Protein AF-A0AAQ4DX58-F1 (afdb_monomer_lite)

Secondary structure (DSSP, 8-state):
--GGG-THHHHTSHHHHHHHHHHHHTT----HHHHHH------PPEEEEETTEEEEE--TTS-HHHHHHHHHHS-BTBGGGSTTTTTS----HHHHHHHHHHHHHHHHGGGG---GGGT---TT--HHHHHHHHHHH--SSS---SGGGGT----PPP-B--EEEEEE-TTS-EEEEEE---B-

Sequence (184 aa):
MSKAKDRRYFYSSHIAVEMVADLALDDGFISHEDVYHYRAQWLPAIQHDVGDKRIYSAPVPGAGALLGALAAEYPFGNPVLTAKRLQVPEFTAAELHRLVELLKFTISGLGVLGDRKEGRTKQEFVSQDILAAFQSLYNEQAPLKTYADYKATESFPEDFGGAFLGIRDKYGNALSIVSSLNAE

Radius of gyration: 20.99 Å; chains: 1; bounding box: 45×30×60 Å

Structure (mmCIF, N/CA/C/O backbone):
data_AF-A0AAQ4DX58-F1
#
_entry.id   AF-A0AAQ4DX58-F1
#
loop_
_atom_site.group_PDB
_atom_site.id
_atom_site.type_symbol
_atom_site.label_atom_id
_atom_site.label_alt_id
_atom_site.label_comp_id
_atom_site.label_asym_id
_atom_site.label_entity_id
_atom_site.label_seq_id
_atom_site.pdbx_PDB_ins_code
_atom_site.Cartn_x
_atom_site.Cartn_y
_atom_site.Cartn_z
_atom_site.occupancy
_atom_site.B_iso_or_equiv
_atom_site.auth_seq_id
_atom_site.auth_comp_id
_atom_site.auth_asym_id
_atom_site.auth_atom_id
_atom_site.pdbx_PDB_model_num
ATOM 1 N N . MET A 1 1 ? -3.902 -13.451 -33.218 1.00 44.03 1 MET A N 1
ATOM 2 C CA . MET A 1 1 ? -3.749 -13.092 -31.788 1.00 44.03 1 MET A CA 1
ATOM 3 C C . MET A 1 1 ? -3.196 -11.677 -31.713 1.00 44.03 1 MET A C 1
ATOM 5 O O . MET A 1 1 ? -2.233 -11.392 -32.407 1.00 44.03 1 MET A O 1
ATOM 9 N N . SER A 1 2 ? -3.856 -10.778 -30.978 1.00 46.41 2 SER A N 1
ATOM 10 C CA . SER A 1 2 ? -3.508 -9.347 -30.926 1.00 46.41 2 SER A CA 1
ATOM 11 C C . SER A 1 2 ? -2.118 -9.123 -30.314 1.00 46.41 2 SER A C 1
ATOM 13 O O . SER A 1 2 ? -1.837 -9.647 -29.235 1.00 46.41 2 SER A O 1
ATOM 15 N N . LYS A 1 3 ? -1.280 -8.318 -30.988 1.00 45.78 3 LYS A N 1
ATOM 16 C CA . LYS A 1 3 ? 0.066 -7.898 -30.547 1.00 45.78 3 LYS A CA 1
ATOM 17 C C . LYS A 1 3 ? 0.079 -7.263 -29.143 1.00 45.78 3 LYS A C 1
ATOM 19 O O . LYS A 1 3 ? 1.105 -7.298 -28.481 1.00 45.78 3 LYS A O 1
ATOM 24 N N . ALA A 1 4 ? -1.062 -6.763 -28.658 1.00 51.75 4 ALA A N 1
ATOM 25 C CA . ALA A 1 4 ? -1.191 -6.069 -27.374 1.00 51.75 4 ALA A CA 1
ATOM 26 C C . ALA A 1 4 ? -1.032 -6.957 -26.122 1.00 51.75 4 ALA A C 1
ATOM 28 O O . ALA A 1 4 ? -0.928 -6.434 -25.019 1.00 51.75 4 ALA A O 1
ATOM 29 N N . LYS A 1 5 ? -1.037 -8.293 -26.252 1.00 53.38 5 LYS A N 1
ATOM 30 C CA . LYS A 1 5 ? -0.889 -9.211 -25.099 1.00 53.38 5 LYS A CA 1
ATOM 31 C C . LYS A 1 5 ? 0.544 -9.688 -24.864 1.00 53.38 5 LYS A C 1
ATOM 33 O O . LYS A 1 5 ? 0.791 -10.443 -23.925 1.00 53.38 5 LYS A O 1
ATOM 38 N N . ASP A 1 6 ? 1.473 -9.292 -25.722 1.00 74.31 6 ASP A N 1
ATOM 39 C CA . ASP A 1 6 ? 2.855 -9.720 -25.627 1.00 74.31 6 ASP A CA 1
ATOM 40 C C . ASP A 1 6 ? 3.679 -8.680 -24.875 1.00 74.31 6 ASP A C 1
ATOM 42 O O . ASP A 1 6 ? 3.894 -7.580 -25.371 1.00 74.31 6 ASP A O 1
ATOM 46 N N . ARG A 1 7 ? 4.178 -9.032 -23.686 1.00 74.31 7 ARG A N 1
ATOM 47 C CA . ARG A 1 7 ? 5.052 -8.155 -22.887 1.00 74.31 7 ARG A CA 1
ATOM 48 C C . ARG A 1 7 ? 6.269 -7.660 -23.680 1.00 74.31 7 ARG A C 1
ATOM 50 O O . ARG A 1 7 ? 6.761 -6.567 -23.421 1.00 74.31 7 ARG A O 1
ATOM 57 N N . ARG A 1 8 ? 6.718 -8.441 -24.672 1.00 76.88 8 ARG A N 1
ATOM 58 C CA . ARG A 1 8 ? 7.812 -8.079 -25.584 1.00 76.88 8 ARG A CA 1
ATOM 59 C C . ARG A 1 8 ? 7.531 -6.790 -26.355 1.00 76.88 8 ARG A C 1
ATOM 61 O O . ARG A 1 8 ? 8.466 -6.130 -26.790 1.00 76.88 8 ARG A O 1
ATOM 68 N N . TYR A 1 9 ? 6.257 -6.419 -26.497 1.00 82.44 9 TYR A N 1
ATOM 69 C CA . TYR A 1 9 ? 5.846 -5.172 -27.128 1.00 82.44 9 TYR A CA 1
ATOM 70 C C . TYR A 1 9 ? 6.347 -3.934 -26.382 1.00 82.44 9 TYR A C 1
ATOM 72 O O . TYR A 1 9 ? 6.624 -2.932 -27.026 1.00 82.44 9 TYR A O 1
ATOM 80 N N . PHE A 1 10 ? 6.490 -3.997 -25.057 1.00 86.44 10 PHE A N 1
ATOM 81 C CA . PHE A 1 10 ? 7.067 -2.904 -24.277 1.00 86.44 10 PHE A CA 1
ATOM 82 C C . PHE A 1 10 ? 8.528 -3.200 -23.927 1.00 86.44 10 PHE A C 1
ATOM 84 O O . PHE A 1 10 ? 9.416 -2.478 -24.351 1.00 86.44 10 PHE A O 1
ATOM 91 N N . TYR A 1 11 ? 8.796 -4.316 -23.242 1.00 88.00 11 TYR A N 1
ATOM 92 C CA . TYR A 1 11 ? 10.096 -4.582 -22.607 1.00 88.00 11 TYR A CA 1
ATOM 93 C C . TYR A 1 11 ? 11.231 -5.002 -23.558 1.00 88.00 11 TYR A C 1
ATOM 95 O O . TYR A 1 11 ? 12.367 -5.146 -23.120 1.00 88.00 11 TYR A O 1
ATOM 103 N N . SER A 1 12 ? 10.948 -5.267 -24.835 1.00 82.19 12 SER A N 1
ATOM 104 C CA . SER A 1 12 ? 11.961 -5.711 -25.807 1.00 82.19 12 SER A CA 1
ATOM 105 C C . SER A 1 12 ? 11.714 -5.157 -27.214 1.00 82.19 12 SER A C 1
ATOM 107 O O . SER A 1 12 ? 12.003 -5.827 -28.205 1.00 82.19 12 SER A O 1
ATOM 109 N N . SER A 1 13 ? 11.101 -3.980 -27.310 1.00 85.38 13 SER A N 1
ATOM 110 C CA . SER A 1 13 ? 10.790 -3.309 -28.576 1.00 85.38 13 SER A CA 1
ATOM 111 C C . SER A 1 13 ? 11.547 -1.985 -28.699 1.00 85.38 13 SER A C 1
ATOM 113 O O . SER A 1 13 ? 12.281 -1.600 -27.790 1.00 85.38 13 SER A O 1
ATOM 115 N N . HIS A 1 14 ? 11.334 -1.264 -29.806 1.00 88.94 14 HIS A N 1
ATOM 116 C CA . HIS A 1 14 ? 11.860 0.094 -29.969 1.00 88.94 14 HIS A CA 1
ATOM 117 C C . HIS A 1 14 ? 11.367 1.055 -28.874 1.00 88.94 14 HIS A C 1
ATOM 119 O O . HIS A 1 14 ? 12.088 1.983 -28.545 1.00 88.94 14 HIS A O 1
ATOM 125 N N . ILE A 1 15 ? 10.206 0.797 -28.253 1.00 89.94 15 ILE A N 1
ATOM 126 C CA . ILE A 1 15 ? 9.664 1.639 -27.175 1.00 89.94 15 ILE A CA 1
ATOM 127 C C . ILE A 1 15 ? 10.603 1.623 -25.965 1.00 89.94 15 ILE A C 1
ATOM 129 O O . ILE A 1 15 ? 10.879 2.669 -25.391 1.00 89.94 15 ILE A O 1
ATOM 133 N N . ALA A 1 16 ? 11.137 0.452 -25.595 1.00 91.50 16 ALA A N 1
ATOM 134 C CA . ALA A 1 16 ? 12.138 0.368 -24.531 1.00 91.50 16 ALA A CA 1
ATOM 135 C C . ALA A 1 16 ? 13.442 1.086 -24.909 1.00 91.50 16 ALA A C 1
ATOM 137 O O . ALA A 1 16 ? 14.099 1.627 -24.029 1.00 91.50 16 ALA A O 1
ATOM 138 N N . VAL A 1 17 ? 13.813 1.087 -26.196 1.00 91.31 17 VAL A N 1
ATOM 139 C CA . VAL A 1 17 ? 15.009 1.788 -26.700 1.00 91.31 17 VAL A CA 1
ATOM 140 C C . VAL A 1 17 ? 14.858 3.288 -26.597 1.00 91.31 17 VAL A C 1
ATOM 142 O O . VAL A 1 17 ? 15.727 3.945 -26.038 1.00 91.31 17 VAL A O 1
ATOM 145 N N . GLU A 1 18 ? 13.742 3.808 -27.082 1.00 93.62 18 GLU A N 1
ATOM 146 C CA . GLU A 1 18 ? 13.437 5.232 -27.034 1.00 93.62 18 GLU A CA 1
ATOM 147 C C . GLU A 1 18 ? 13.314 5.703 -25.581 1.00 93.62 18 GLU A C 1
ATOM 149 O O . GLU A 1 18 ? 13.987 6.648 -25.197 1.00 93.62 18 GLU A O 1
ATOM 154 N N . MET A 1 19 ? 12.590 4.967 -24.730 1.00 93.94 19 MET A N 1
ATOM 155 C CA . MET A 1 19 ? 12.454 5.306 -23.309 1.00 93.94 19 MET A CA 1
ATOM 156 C C . MET A 1 19 ? 13.803 5.349 -22.574 1.00 93.94 19 MET A C 1
ATOM 158 O O . MET A 1 19 ? 14.046 6.275 -21.811 1.00 93.94 19 MET A O 1
ATOM 162 N N . VAL A 1 20 ? 14.679 4.355 -22.767 1.00 95.00 20 VAL A N 1
ATOM 163 C CA . VAL A 1 20 ? 15.998 4.334 -22.104 1.00 95.00 20 VAL A CA 1
ATOM 164 C C . VAL A 1 20 ? 16.901 5.447 -22.636 1.00 95.00 20 VAL A C 1
ATOM 166 O O . VAL A 1 20 ? 17.627 6.059 -21.856 1.00 95.00 20 VAL A O 1
ATOM 169 N N . ALA A 1 21 ? 16.850 5.730 -23.941 1.00 94.12 21 ALA A N 1
ATOM 170 C CA . ALA A 1 21 ? 17.603 6.831 -24.532 1.00 94.12 21 ALA A CA 1
ATOM 171 C C . ALA A 1 21 ? 17.143 8.189 -23.985 1.00 94.12 21 ALA A C 1
ATOM 173 O O . ALA A 1 21 ? 17.991 8.996 -23.619 1.00 94.12 21 ALA A O 1
ATOM 174 N N . ASP A 1 22 ? 15.830 8.405 -23.875 1.00 94.88 22 ASP A N 1
ATOM 175 C CA . ASP A 1 22 ? 15.255 9.633 -23.323 1.00 94.88 22 ASP A CA 1
ATOM 176 C C . ASP A 1 22 ? 15.641 9.809 -21.849 1.00 94.88 22 ASP A C 1
ATOM 178 O O . ASP A 1 22 ? 16.123 10.869 -21.465 1.00 94.88 22 ASP A O 1
ATOM 182 N N . LEU A 1 23 ? 15.532 8.754 -21.033 1.00 93.31 23 LEU A N 1
ATOM 183 C CA . LEU A 1 23 ? 15.949 8.800 -19.626 1.00 93.31 23 LEU A CA 1
ATOM 184 C C . LEU A 1 23 ? 17.440 9.131 -19.471 1.00 93.31 23 LEU A C 1
ATOM 186 O O . LEU A 1 23 ? 17.811 9.847 -18.547 1.00 93.31 23 LEU A O 1
ATOM 190 N N . ALA A 1 24 ? 18.298 8.635 -20.366 1.00 92.88 24 ALA A N 1
ATOM 191 C CA . ALA A 1 24 ? 19.730 8.917 -20.328 1.00 92.88 24 ALA A CA 1
ATOM 192 C C . ALA A 1 24 ? 20.075 10.380 -20.665 1.00 92.88 24 ALA A C 1
ATOM 194 O O . ALA A 1 24 ? 21.153 10.839 -20.288 1.00 92.88 24 ALA A O 1
ATOM 195 N N . LEU A 1 25 ? 19.193 11.114 -21.361 1.00 94.56 25 LEU A N 1
ATOM 196 C CA . LEU A 1 25 ? 19.373 12.553 -21.606 1.00 94.56 25 LEU A CA 1
ATOM 197 C C . LEU A 1 25 ? 19.216 13.383 -20.325 1.00 94.56 25 LEU A C 1
ATOM 199 O O . LEU A 1 25 ? 19.827 14.444 -20.226 1.00 94.56 25 LEU A O 1
ATOM 203 N N . ASP A 1 26 ? 18.460 12.869 -19.355 1.00 92.50 26 ASP A N 1
ATOM 204 C CA . ASP A 1 26 ? 18.193 13.499 -18.060 1.00 92.50 26 ASP A CA 1
ATOM 205 C C . ASP A 1 26 ? 18.991 12.828 -16.919 1.00 92.50 26 ASP A C 1
ATOM 207 O O . ASP A 1 26 ? 18.522 12.732 -15.786 1.00 92.50 26 ASP A O 1
ATOM 211 N N . ASP A 1 27 ? 20.193 12.314 -17.221 1.00 92.56 27 ASP A N 1
ATOM 212 C CA . ASP A 1 27 ? 21.085 11.617 -16.274 1.00 92.56 27 ASP A CA 1
ATOM 213 C C . ASP A 1 27 ? 20.444 10.389 -15.576 1.00 92.56 27 ASP A C 1
ATOM 215 O O . ASP A 1 27 ? 20.858 9.960 -14.494 1.00 92.56 27 ASP A O 1
ATOM 219 N N . GLY A 1 28 ? 19.432 9.779 -16.203 1.00 89.94 28 GLY A N 1
ATOM 220 C CA . GLY A 1 28 ? 18.753 8.587 -15.707 1.00 89.94 28 GLY A CA 1
ATOM 221 C C . GLY A 1 28 ? 19.651 7.345 -15.678 1.00 89.94 28 GLY A C 1
ATOM 222 O O . GLY A 1 28 ? 20.470 7.106 -16.562 1.00 89.94 28 GLY A O 1
ATOM 223 N N . PHE A 1 29 ? 19.460 6.503 -14.660 1.00 94.56 29 PHE A N 1
ATOM 224 C CA . PHE A 1 29 ? 20.281 5.307 -14.410 1.00 94.56 29 PHE A CA 1
ATOM 225 C C . PHE A 1 29 ? 19.631 3.986 -14.856 1.00 94.56 29 PHE A C 1
ATOM 227 O O . PHE A 1 29 ? 20.222 2.922 -14.677 1.00 94.56 29 PHE A O 1
ATOM 234 N N . ILE A 1 30 ? 18.416 4.025 -15.414 1.00 94.50 30 ILE A N 1
ATOM 235 C CA . ILE A 1 30 ? 17.707 2.826 -15.884 1.00 94.50 30 ILE A CA 1
ATOM 236 C C . ILE A 1 30 ? 18.303 2.378 -17.217 1.00 94.50 30 ILE A C 1
ATOM 238 O O . ILE A 1 30 ? 18.258 3.108 -18.205 1.00 94.50 30 ILE A O 1
ATOM 242 N N . SER A 1 31 ? 18.811 1.149 -17.264 1.00 93.62 31 SER A N 1
ATOM 243 C CA . SER A 1 31 ? 19.388 0.568 -18.471 1.00 93.62 31 SER A CA 1
ATOM 244 C C . SER A 1 31 ? 18.393 -0.289 -19.256 1.00 93.62 31 SER A C 1
ATOM 246 O O . SER A 1 31 ? 17.351 -0.739 -18.771 1.00 93.62 31 SER A O 1
ATOM 248 N N . HIS A 1 32 ? 18.774 -0.603 -20.491 1.00 91.62 32 HIS A N 1
ATOM 249 C CA . HIS A 1 32 ? 18.091 -1.597 -21.312 1.00 91.62 32 HIS A CA 1
ATOM 250 C C . HIS A 1 32 ? 17.944 -2.957 -20.637 1.00 91.62 32 HIS A C 1
ATOM 252 O O . HIS A 1 32 ? 16.910 -3.612 -20.778 1.00 91.62 32 HIS A O 1
ATOM 258 N N . GLU A 1 33 ? 18.985 -3.372 -19.924 1.00 92.31 33 GLU A N 1
ATOM 259 C CA . GLU A 1 33 ? 19.024 -4.653 -19.238 1.00 92.31 33 GLU A CA 1
ATOM 260 C C . GLU A 1 33 ? 17.997 -4.689 -18.101 1.00 92.31 33 GLU A C 1
ATOM 262 O O . GLU A 1 33 ? 17.283 -5.686 -17.959 1.00 92.31 33 GLU A O 1
ATOM 267 N N . ASP A 1 34 ? 17.851 -3.580 -17.365 1.00 93.12 34 ASP A N 1
ATOM 268 C CA . ASP A 1 34 ? 16.873 -3.434 -16.281 1.00 93.12 34 ASP A CA 1
ATOM 269 C C . ASP A 1 34 ? 15.441 -3.574 -16.808 1.00 93.12 34 ASP A C 1
ATOM 271 O O . ASP A 1 34 ? 14.641 -4.359 -16.287 1.00 93.12 34 ASP A O 1
ATOM 275 N N . VAL A 1 35 ? 15.125 -2.872 -17.902 1.00 92.88 35 VAL A N 1
ATOM 276 C CA . VAL A 1 35 ? 13.805 -2.933 -18.547 1.00 92.88 35 VAL A CA 1
ATOM 277 C C . VAL A 1 35 ? 13.539 -4.335 -19.101 1.00 92.88 35 VAL A C 1
ATOM 279 O O . VAL A 1 35 ? 12.464 -4.902 -18.885 1.00 92.88 35 VAL A O 1
ATOM 282 N N . TYR A 1 36 ? 14.517 -4.938 -19.780 1.00 90.94 36 TYR A N 1
ATOM 283 C CA . TYR A 1 36 ? 14.363 -6.252 -20.403 1.00 90.94 36 TYR A CA 1
ATOM 284 C C . TYR A 1 36 ? 14.152 -7.374 -19.376 1.00 90.94 36 TYR A C 1
ATOM 286 O O . TYR A 1 36 ? 13.355 -8.297 -19.612 1.00 90.94 36 TYR A O 1
ATOM 294 N N . HIS A 1 37 ? 14.813 -7.289 -18.218 1.00 91.06 37 HIS A N 1
ATOM 295 C CA . HIS A 1 37 ? 14.720 -8.282 -17.147 1.00 91.06 37 HIS A CA 1
ATOM 296 C C . HIS A 1 37 ? 13.575 -8.046 -16.162 1.00 91.06 37 HIS A C 1
ATOM 298 O O . HIS A 1 37 ? 13.226 -8.971 -15.424 1.00 91.06 37 HIS A O 1
ATOM 304 N N . TYR A 1 38 ? 12.927 -6.878 -16.176 1.00 90.12 38 TYR A N 1
ATOM 305 C CA . TYR A 1 38 ? 11.820 -6.584 -15.269 1.00 90.12 38 TYR A CA 1
ATOM 306 C C . TYR A 1 38 ? 10.654 -7.575 -15.412 1.00 90.12 38 TYR A C 1
ATOM 308 O O . TYR A 1 38 ? 10.129 -7.827 -16.502 1.00 90.12 38 TYR A O 1
ATOM 316 N N . ARG A 1 39 ? 10.190 -8.140 -14.293 1.00 87.81 39 ARG A N 1
ATOM 317 C CA . ARG A 1 39 ? 9.034 -9.048 -14.252 1.00 87.81 39 ARG A CA 1
ATOM 318 C C . ARG A 1 39 ? 8.172 -8.748 -13.030 1.00 87.81 39 ARG A C 1
ATOM 320 O O . ARG A 1 39 ? 8.671 -8.761 -11.908 1.00 87.81 39 ARG A O 1
ATOM 327 N N . ALA A 1 40 ? 6.866 -8.583 -13.251 1.00 89.19 40 ALA A N 1
ATOM 328 C CA . ALA A 1 40 ? 5.887 -8.574 -12.168 1.00 89.19 40 ALA A CA 1
ATOM 329 C C . ALA A 1 40 ? 5.913 -9.913 -11.415 1.00 89.19 40 ALA A C 1
ATOM 331 O O . ALA A 1 40 ? 6.013 -10.981 -12.030 1.00 89.19 40 ALA A O 1
ATOM 332 N N . GLN A 1 41 ? 5.810 -9.846 -10.091 1.00 86.81 41 GLN A N 1
ATOM 333 C CA . GLN A 1 41 ? 5.853 -11.008 -9.212 1.00 86.81 41 GLN A CA 1
ATOM 334 C C . GLN A 1 41 ? 4.470 -11.290 -8.634 1.00 86.81 41 GLN A C 1
ATOM 336 O O . GLN A 1 41 ? 3.794 -10.390 -8.142 1.00 86.81 41 GLN A O 1
ATOM 341 N N . TRP A 1 42 ? 4.068 -12.559 -8.665 1.00 89.00 42 TRP A N 1
ATOM 342 C CA . TRP A 1 42 ? 2.884 -13.025 -7.956 1.00 89.00 42 TRP A CA 1
ATOM 343 C C . TRP A 1 42 ? 3.284 -13.432 -6.550 1.00 89.00 42 TRP A C 1
ATOM 345 O O . TRP A 1 42 ? 4.065 -14.365 -6.369 1.00 89.00 42 TRP A O 1
ATOM 355 N N . LEU A 1 43 ? 2.748 -12.723 -5.564 1.00 86.56 43 LEU A N 1
ATOM 356 C CA . LEU A 1 43 ? 3.041 -12.957 -4.159 1.00 86.56 43 LEU A CA 1
ATOM 357 C C . LEU A 1 43 ? 1.750 -13.275 -3.398 1.00 86.56 43 LEU A C 1
ATOM 359 O O . LEU A 1 43 ? 0.689 -12.751 -3.749 1.00 86.56 43 LEU A O 1
ATOM 363 N N . PRO A 1 44 ? 1.818 -14.118 -2.354 1.00 86.50 44 PRO A N 1
ATOM 364 C CA . PRO A 1 44 ? 0.675 -14.344 -1.483 1.00 86.50 44 PRO A CA 1
ATOM 365 C C . PRO A 1 44 ? 0.300 -13.046 -0.760 1.00 86.50 44 PRO A C 1
ATOM 367 O O . PRO A 1 44 ? 1.170 -12.314 -0.283 1.00 86.50 44 PRO A O 1
ATOM 370 N N . ALA A 1 45 ? -1.002 -12.779 -0.673 1.00 87.12 45 ALA A N 1
ATOM 371 C CA . ALA A 1 45 ? -1.527 -11.653 0.088 1.00 87.12 45 ALA A CA 1
ATOM 372 C C . ALA A 1 45 ? -1.271 -11.837 1.589 1.00 87.12 45 ALA A C 1
ATOM 374 O O . ALA A 1 45 ? -1.299 -12.960 2.100 1.00 87.12 45 ALA A O 1
ATOM 375 N N . ILE A 1 46 ? -1.093 -10.722 2.295 1.00 81.44 46 ILE A N 1
ATOM 376 C CA . ILE A 1 46 ? -1.161 -10.708 3.756 1.00 81.44 46 ILE A CA 1
ATOM 377 C C . ILE A 1 46 ? -2.636 -10.788 4.152 1.00 81.44 46 ILE A C 1
ATOM 379 O O . ILE A 1 46 ? -3.489 -10.167 3.513 1.00 81.44 46 ILE A O 1
ATOM 383 N N . GLN A 1 47 ? -2.929 -11.587 5.176 1.00 82.88 47 GLN A N 1
ATOM 384 C CA . GLN A 1 47 ? -4.278 -11.820 5.677 1.00 82.88 47 GLN A CA 1
ATOM 385 C C . GLN A 1 47 ? -4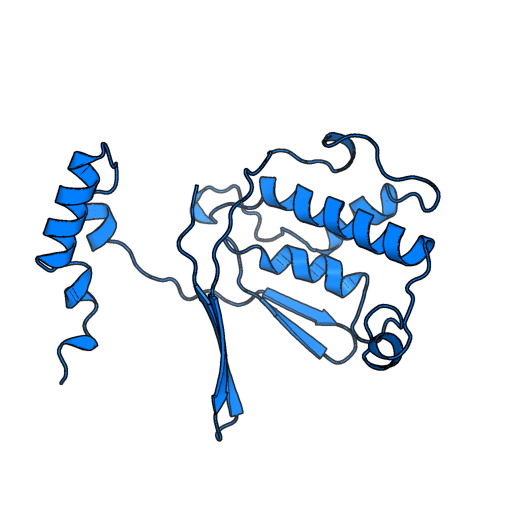.378 -11.363 7.128 1.00 82.88 47 GLN A C 1
ATOM 387 O O . GLN A 1 47 ? -3.535 -11.723 7.949 1.00 82.88 47 GLN A O 1
ATOM 392 N N . HIS A 1 48 ? -5.432 -10.616 7.438 1.00 75.25 48 HIS A N 1
ATOM 393 C CA . HIS A 1 48 ? -5.756 -10.197 8.798 1.00 75.25 48 HIS A CA 1
ATOM 394 C C . HIS A 1 48 ? -7.209 -10.544 9.102 1.00 75.25 48 HIS A C 1
ATOM 396 O O . HIS A 1 48 ? -8.106 -10.189 8.335 1.00 75.25 48 HIS A O 1
ATOM 402 N N . ASP A 1 49 ? -7.440 -11.234 10.214 1.00 75.50 49 ASP A N 1
ATOM 403 C CA . ASP A 1 49 ? -8.789 -11.499 10.705 1.00 75.50 49 ASP A CA 1
ATOM 404 C C . ASP A 1 49 ? -9.264 -10.311 11.548 1.00 75.50 49 ASP A C 1
ATOM 406 O O . ASP A 1 49 ? -8.539 -9.799 12.401 1.00 75.50 49 ASP A O 1
ATOM 410 N N . VAL A 1 50 ? -10.478 -9.846 11.269 1.00 71.44 50 VAL A N 1
ATOM 411 C CA . VAL A 1 50 ? -11.047 -8.627 11.837 1.00 71.44 50 VAL A CA 1
ATOM 412 C C . VAL A 1 50 ? -12.525 -8.858 12.130 1.00 71.44 50 VAL A C 1
ATOM 414 O O . VAL A 1 50 ? -13.376 -8.756 11.243 1.00 71.44 50 VAL A O 1
ATOM 417 N N . GLY A 1 51 ? -12.828 -9.189 13.385 1.00 71.38 51 GLY A N 1
ATOM 418 C CA . GLY A 1 51 ? -14.164 -9.639 13.772 1.00 71.38 51 GLY A CA 1
ATOM 419 C C . GLY A 1 51 ? -14.542 -10.925 13.031 1.00 71.38 51 GLY A C 1
ATOM 420 O O . GLY A 1 51 ? -13.833 -11.922 13.113 1.00 71.38 51 GLY A O 1
ATOM 421 N N . ASP A 1 52 ? -15.650 -10.891 12.289 1.00 74.94 52 ASP A N 1
ATOM 422 C CA . ASP A 1 52 ? -16.133 -11.984 11.433 1.00 74.94 52 ASP A CA 1
ATOM 423 C C . ASP A 1 52 ? -15.604 -11.913 9.985 1.00 74.94 52 ASP A C 1
ATOM 425 O O . ASP A 1 52 ? -16.001 -12.711 9.133 1.00 74.94 52 ASP A O 1
ATOM 429 N N . LYS A 1 53 ? -14.741 -10.938 9.674 1.00 77.44 53 LYS A N 1
ATOM 430 C CA . LYS A 1 53 ? -14.239 -10.671 8.319 1.00 77.44 53 LYS A CA 1
ATOM 431 C C . LYS A 1 53 ? -12.751 -10.953 8.208 1.00 77.44 53 LYS A C 1
ATOM 433 O O . LYS A 1 53 ? -12.018 -10.951 9.190 1.00 77.44 53 LYS A O 1
ATOM 438 N N . ARG A 1 54 ? -12.301 -11.117 6.965 1.00 81.62 54 ARG A N 1
ATOM 439 C CA . ARG A 1 54 ? -10.885 -11.197 6.611 1.00 81.62 54 ARG A CA 1
ATOM 440 C C . ARG A 1 54 ? -10.514 -10.070 5.663 1.00 81.62 54 ARG A C 1
ATOM 442 O O . ARG A 1 54 ? -11.173 -9.880 4.640 1.00 81.62 54 ARG A O 1
ATOM 449 N N . ILE A 1 55 ? -9.457 -9.346 6.003 1.00 82.56 55 ILE A N 1
ATOM 450 C CA . ILE A 1 55 ? -8.845 -8.316 5.168 1.00 82.56 55 ILE A CA 1
ATOM 451 C C . ILE A 1 55 ? -7.658 -8.932 4.434 1.00 82.56 55 ILE A C 1
ATOM 453 O O . ILE A 1 55 ? -6.883 -9.692 5.015 1.00 82.56 55 ILE A O 1
ATOM 457 N N . TYR A 1 56 ? -7.524 -8.580 3.158 1.00 86.06 56 TYR A N 1
ATOM 458 C CA . TYR A 1 56 ? -6.413 -8.976 2.303 1.00 86.06 56 TYR A CA 1
ATOM 459 C C . TYR A 1 56 ? -5.671 -7.728 1.834 1.00 86.06 56 TYR A C 1
ATOM 461 O O . TYR A 1 56 ? -6.303 -6.772 1.384 1.00 86.06 56 TYR A O 1
ATOM 469 N N . SER A 1 57 ? -4.343 -7.746 1.897 1.00 85.12 57 SER A N 1
ATOM 470 C CA . SER A 1 57 ? -3.505 -6.632 1.446 1.00 85.12 57 SER A CA 1
ATOM 471 C C . SER A 1 57 ? -2.251 -7.114 0.721 1.00 85.12 57 SER A C 1
ATOM 473 O O . SER A 1 57 ? -1.817 -8.260 0.876 1.00 85.12 57 SER A O 1
ATOM 475 N N . ALA A 1 58 ? -1.651 -6.227 -0.075 1.00 85.62 58 ALA A N 1
ATOM 476 C CA . ALA A 1 58 ? -0.387 -6.510 -0.743 1.00 85.62 58 ALA A CA 1
ATOM 477 C C . ALA A 1 58 ? 0.739 -6.731 0.290 1.00 85.62 58 ALA A C 1
ATOM 479 O O . ALA A 1 58 ? 0.781 -6.023 1.303 1.00 85.62 58 ALA A O 1
ATOM 480 N N . PRO A 1 59 ? 1.642 -7.699 0.061 1.00 81.81 59 PRO A N 1
ATOM 481 C CA . PRO A 1 59 ? 2.857 -7.826 0.850 1.00 81.81 59 PRO A CA 1
ATOM 482 C C . PRO A 1 59 ? 3.865 -6.726 0.493 1.00 81.81 59 PRO A C 1
ATOM 484 O O . PRO A 1 59 ? 3.681 -5.979 -0.470 1.00 81.81 59 PRO A O 1
ATOM 487 N N . VAL A 1 60 ? 4.964 -6.682 1.246 1.00 78.50 60 VAL A N 1
ATOM 488 C CA . VAL A 1 60 ? 6.139 -5.858 0.925 1.00 78.50 60 VAL A CA 1
ATOM 489 C C . VAL A 1 60 ? 6.580 -6.038 -0.543 1.00 78.50 60 VAL A C 1
ATOM 491 O O . VAL A 1 60 ? 6.513 -7.165 -1.052 1.00 78.50 60 VAL A O 1
ATOM 494 N N . PRO A 1 61 ? 7.008 -4.961 -1.231 1.00 70.75 61 PRO A N 1
ATOM 495 C CA . PRO A 1 61 ? 7.281 -3.613 -0.705 1.00 70.75 61 PRO A CA 1
ATOM 496 C C . PRO A 1 61 ? 6.033 -2.767 -0.380 1.00 70.75 61 PRO A C 1
ATOM 498 O O . PRO A 1 61 ? 6.163 -1.682 0.171 1.00 70.75 61 PRO A O 1
ATOM 501 N N . GLY A 1 62 ? 4.817 -3.249 -0.660 1.00 77.38 62 GLY A N 1
ATOM 502 C CA . GLY A 1 62 ? 3.594 -2.572 -0.227 1.00 77.38 62 GLY A CA 1
ATOM 503 C C . GLY A 1 62 ? 3.438 -2.529 1.301 1.00 77.38 62 GLY A C 1
ATOM 504 O O . GLY A 1 62 ? 3.814 -3.459 2.014 1.00 77.38 62 GLY A O 1
ATOM 505 N N . ALA A 1 63 ? 2.800 -1.471 1.805 1.00 76.19 63 ALA A N 1
ATOM 506 C CA . ALA A 1 63 ? 2.610 -1.211 3.237 1.00 76.19 63 ALA A CA 1
ATOM 507 C C . ALA A 1 63 ? 1.389 -1.922 3.868 1.00 76.19 63 ALA A C 1
ATOM 509 O O . ALA A 1 63 ? 0.890 -1.518 4.918 1.00 76.19 63 ALA A O 1
ATOM 510 N N . GLY A 1 64 ? 0.884 -2.994 3.246 1.00 73.50 64 GLY A N 1
ATOM 511 C CA . GLY A 1 64 ? -0.354 -3.661 3.666 1.00 73.50 64 GLY A CA 1
ATOM 512 C C . GLY A 1 64 ? -0.332 -4.208 5.101 1.00 73.50 64 GLY A C 1
ATOM 513 O O . GLY A 1 64 ? -1.352 -4.173 5.781 1.00 73.50 64 GLY A O 1
ATOM 514 N N . ALA A 1 65 ? 0.834 -4.635 5.597 1.00 69.94 65 ALA A N 1
ATOM 515 C CA . ALA A 1 65 ? 0.998 -5.146 6.964 1.00 69.94 65 ALA A CA 1
ATOM 516 C C . ALA A 1 65 ? 0.686 -4.100 8.055 1.00 69.94 65 ALA A C 1
ATOM 518 O O . ALA A 1 65 ? 0.239 -4.456 9.151 1.00 69.94 65 ALA A O 1
ATOM 519 N N . LEU A 1 66 ? 0.889 -2.810 7.756 1.00 72.81 66 LEU A N 1
ATOM 520 C CA . LEU A 1 66 ? 0.591 -1.710 8.678 1.00 72.81 66 LEU A CA 1
ATOM 521 C C . LEU A 1 66 ? -0.922 -1.538 8.867 1.00 72.81 66 LEU A C 1
ATOM 523 O O . LEU A 1 66 ? -1.382 -1.320 9.988 1.00 72.81 66 LEU A O 1
ATOM 527 N N . LEU A 1 67 ? -1.710 -1.737 7.801 1.00 68.62 67 LEU A N 1
ATOM 528 C CA . LEU A 1 67 ? -3.177 -1.756 7.883 1.00 68.62 67 LEU A CA 1
ATOM 529 C C . LEU A 1 67 ? -3.679 -2.876 8.798 1.00 68.62 67 LEU A C 1
ATOM 531 O O . LEU A 1 67 ? -4.690 -2.706 9.474 1.00 68.62 67 LEU A O 1
ATOM 535 N N . GLY A 1 68 ? -2.959 -3.996 8.866 1.00 67.50 68 GLY A N 1
ATOM 536 C CA . GLY A 1 68 ? -3.256 -5.079 9.797 1.00 67.50 68 GLY A CA 1
ATOM 537 C C . GLY A 1 68 ? -3.201 -4.666 11.266 1.00 67.50 68 GLY A C 1
ATOM 538 O O . GLY A 1 68 ? -4.044 -5.100 12.046 1.00 67.50 68 GLY A O 1
ATOM 539 N N . ALA A 1 69 ? -2.255 -3.799 11.651 1.00 67.06 69 ALA A N 1
ATOM 540 C CA . ALA A 1 69 ? -2.140 -3.308 13.029 1.00 67.06 69 ALA A CA 1
ATOM 541 C C . ALA A 1 69 ? -3.317 -2.398 13.388 1.00 67.06 69 ALA A C 1
ATOM 543 O O . ALA A 1 69 ? -3.938 -2.560 14.438 1.00 67.06 69 ALA A O 1
ATOM 544 N N . LEU A 1 70 ? -3.674 -1.501 12.464 1.00 70.50 70 LEU A N 1
ATOM 545 C CA . LEU A 1 70 ? -4.846 -0.641 12.593 1.00 70.50 70 LEU A CA 1
ATOM 546 C C . LEU A 1 70 ? -6.132 -1.465 12.731 1.00 70.50 70 LEU A C 1
ATOM 548 O O . LEU A 1 70 ? -6.954 -1.195 13.604 1.00 70.50 70 LEU A O 1
ATOM 552 N N . ALA A 1 71 ? -6.288 -2.492 11.896 1.00 66.00 71 ALA A N 1
ATOM 553 C CA . ALA A 1 71 ? -7.480 -3.325 11.890 1.00 66.00 71 ALA A CA 1
ATOM 554 C C . ALA A 1 71 ? -7.571 -4.274 13.101 1.00 66.00 71 ALA A C 1
ATOM 556 O O . ALA A 1 71 ? -8.674 -4.658 13.482 1.00 66.00 71 ALA A O 1
ATOM 557 N N . ALA A 1 72 ? -6.441 -4.637 13.717 1.00 67.50 72 ALA A N 1
ATOM 558 C CA . ALA A 1 72 ? -6.408 -5.420 14.952 1.00 67.50 72 ALA A CA 1
ATOM 559 C C . ALA A 1 72 ? -6.838 -4.599 16.181 1.00 67.50 72 ALA A C 1
ATOM 561 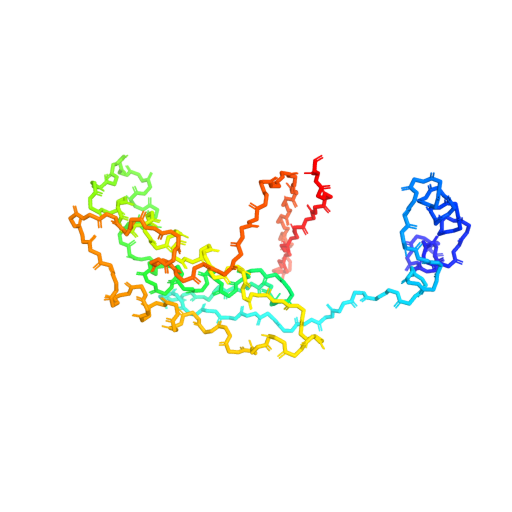O O . ALA A 1 72 ? -7.597 -5.098 17.008 1.00 67.50 72 ALA A O 1
ATOM 562 N N . GLU A 1 73 ? -6.389 -3.345 16.292 1.00 66.50 73 GLU A N 1
ATOM 563 C CA . GLU A 1 73 ? -6.759 -2.448 17.401 1.00 66.50 73 GLU A CA 1
ATOM 564 C C . GLU A 1 73 ? -8.184 -1.890 17.246 1.00 66.50 73 GLU A C 1
ATOM 566 O O . GLU A 1 73 ? -8.938 -1.762 18.215 1.00 66.50 73 GLU A O 1
ATOM 571 N N . TYR A 1 74 ? -8.589 -1.597 16.009 1.00 65.62 74 TYR A N 1
ATOM 572 C CA . TYR A 1 74 ? -9.932 -1.138 15.672 1.00 65.62 74 TYR A CA 1
ATOM 573 C C . TYR A 1 74 ? -10.635 -2.144 14.761 1.00 65.62 74 TYR A C 1
ATOM 575 O O . TYR A 1 74 ? -10.817 -1.880 13.568 1.00 65.62 74 TYR A O 1
ATOM 583 N N . PRO A 1 75 ? -11.069 -3.299 15.294 1.00 58.50 75 PRO A N 1
ATOM 584 C CA . PRO A 1 75 ? -11.747 -4.274 14.467 1.00 58.50 75 PRO A CA 1
ATOM 585 C C . PRO A 1 75 ? -13.038 -3.700 13.883 1.00 58.50 75 PRO A C 1
ATOM 587 O O . PRO A 1 75 ? -13.721 -2.901 14.521 1.00 58.50 75 PRO A O 1
ATOM 590 N N . PHE A 1 76 ? -13.413 -4.119 12.674 1.00 46.28 76 PHE A N 1
ATOM 591 C CA . PHE A 1 76 ? -14.753 -3.898 12.134 1.00 46.28 76 PHE A CA 1
ATOM 592 C C . PHE A 1 76 ? -15.786 -4.419 13.142 1.00 46.28 76 PHE A C 1
ATOM 594 O O . PHE A 1 76 ? -15.862 -5.616 13.403 1.00 46.28 76 PHE A O 1
ATOM 601 N N . GLY A 1 77 ? -16.550 -3.504 13.743 1.00 41.34 77 GLY A N 1
ATOM 602 C CA . GLY A 1 77 ? -17.423 -3.803 14.886 1.00 41.34 77 GLY A CA 1
ATOM 603 C C . GLY A 1 77 ? -17.054 -3.040 16.161 1.00 41.34 77 GLY A C 1
ATOM 604 O O . GLY A 1 77 ? -17.920 -2.853 17.013 1.00 41.34 77 GLY A O 1
ATOM 605 N N . ASN A 1 78 ? -15.827 -2.515 16.267 1.00 53.00 78 ASN A N 1
ATOM 606 C CA . ASN A 1 78 ? -15.501 -1.464 17.222 1.00 53.00 78 ASN A CA 1
ATOM 607 C C . ASN A 1 78 ? -16.402 -0.267 16.891 1.00 53.00 78 ASN A C 1
ATOM 609 O O . ASN A 1 78 ? -16.368 0.198 15.745 1.00 53.00 78 ASN A O 1
ATOM 613 N N . PRO A 1 79 ? -17.210 0.233 17.845 1.00 49.16 79 PRO A N 1
ATOM 614 C CA . PRO A 1 79 ? -18.142 1.318 17.589 1.00 49.16 79 PRO A CA 1
ATOM 615 C C . PRO A 1 79 ? -17.472 2.468 16.834 1.00 49.16 79 PRO A C 1
ATOM 617 O O . PRO A 1 79 ? -18.080 2.951 15.889 1.00 49.16 79 PRO A O 1
ATOM 620 N N . VAL A 1 80 ? -16.205 2.798 17.137 1.00 51.22 80 VAL A N 1
ATOM 621 C CA . VAL A 1 80 ? -15.353 3.811 16.469 1.00 51.22 80 VAL A CA 1
ATOM 622 C C . VAL A 1 80 ? -15.360 3.742 14.931 1.00 51.22 80 VAL A C 1
ATOM 624 O O . VAL A 1 80 ? -15.450 4.794 14.310 1.00 51.22 80 VAL A O 1
ATOM 627 N N . LEU A 1 81 ? -15.343 2.560 14.302 1.00 48.59 81 LEU A N 1
ATOM 628 C CA . LEU A 1 81 ? -15.255 2.412 12.832 1.00 48.59 81 LEU A CA 1
ATOM 629 C C . LEU A 1 81 ? -16.484 1.740 12.189 1.00 48.59 81 LEU A C 1
ATOM 631 O O . LEU A 1 81 ? -16.439 1.300 11.039 1.00 48.59 81 LEU A O 1
ATOM 635 N N . THR A 1 82 ? -17.601 1.621 12.909 1.00 52.34 82 THR A N 1
ATOM 636 C CA . THR A 1 82 ? -18.823 1.013 12.350 1.00 52.34 82 THR A CA 1
ATOM 637 C C . THR A 1 82 ? -19.642 1.995 11.516 1.00 52.34 82 THR A C 1
ATOM 639 O O . THR A 1 82 ? -19.749 3.174 11.844 1.00 52.34 82 THR A O 1
ATOM 642 N N . ALA A 1 83 ? -20.347 1.487 10.496 1.00 46.28 83 ALA A N 1
ATOM 643 C CA . ALA A 1 83 ? -21.315 2.265 9.711 1.00 46.28 83 ALA A CA 1
ATOM 644 C C . ALA A 1 83 ? -22.399 2.938 10.575 1.00 46.28 83 ALA A C 1
ATOM 646 O O . ALA A 1 83 ? -22.897 4.002 10.225 1.00 46.28 83 ALA A O 1
ATOM 647 N N . LYS A 1 84 ? -22.726 2.349 11.735 1.00 46.94 84 LYS A N 1
ATOM 648 C CA . LYS A 1 84 ? -23.659 2.919 12.715 1.00 46.94 84 LYS A CA 1
ATOM 649 C C . LYS A 1 84 ? -23.105 4.179 13.389 1.00 46.94 84 LYS A C 1
ATOM 651 O O . LYS A 1 84 ? -23.888 5.033 13.776 1.00 46.94 84 LYS A O 1
ATOM 656 N N . ARG A 1 85 ? -21.780 4.313 13.495 1.00 49.56 85 ARG A N 1
ATOM 657 C CA . ARG A 1 85 ? -21.093 5.506 14.001 1.00 49.56 85 ARG A CA 1
ATOM 658 C C . ARG A 1 85 ? -20.664 6.470 12.900 1.00 49.56 85 ARG A C 1
ATOM 660 O O . ARG A 1 85 ? -20.616 7.654 13.163 1.00 49.56 85 ARG A O 1
ATOM 667 N N . LEU A 1 86 ? -20.502 6.022 11.653 1.00 47.25 86 LEU A N 1
ATOM 668 C CA . LEU A 1 86 ? -20.441 6.929 10.490 1.00 47.25 86 LEU A CA 1
ATOM 669 C C . LEU A 1 86 ? -21.749 7.727 10.290 1.00 47.25 86 LEU A C 1
ATOM 671 O O . LEU A 1 86 ? -21.775 8.688 9.529 1.00 47.25 86 LEU A O 1
ATOM 675 N N . GLN A 1 87 ? -22.828 7.335 10.977 1.00 49.41 87 GLN A N 1
ATOM 676 C CA . GLN A 1 87 ? -24.088 8.077 11.082 1.00 49.41 87 GLN A CA 1
ATOM 677 C C . GLN A 1 87 ? -24.184 8.949 12.354 1.00 49.41 87 GLN A C 1
ATOM 679 O O . GLN A 1 87 ? -25.175 9.656 12.520 1.00 49.41 87 GLN A O 1
ATOM 684 N N . VAL A 1 88 ? -23.191 8.904 13.255 1.00 51.50 88 VAL A N 1
ATOM 685 C CA . VAL A 1 88 ? -23.115 9.714 14.485 1.00 51.50 88 VAL A CA 1
ATOM 686 C C . VAL A 1 88 ? -21.961 10.714 14.325 1.00 51.50 88 VAL A C 1
ATOM 688 O O . VAL A 1 88 ? -20.838 10.278 14.095 1.00 51.50 88 VAL A O 1
ATOM 691 N N . PRO A 1 89 ? -22.174 12.037 14.423 1.00 50.41 89 PRO A N 1
ATOM 692 C CA . PRO A 1 89 ? -21.263 12.975 13.764 1.00 50.41 89 PRO A CA 1
ATOM 693 C C . PRO A 1 89 ? -19.896 13.179 14.430 1.00 50.41 89 PRO A C 1
ATOM 695 O O . PRO A 1 89 ? -19.038 13.809 13.823 1.00 50.41 89 PRO A O 1
ATOM 698 N N . GLU A 1 90 ? -19.654 12.707 15.654 1.00 62.72 90 GLU A N 1
ATOM 699 C CA . GLU A 1 90 ? -18.509 13.191 16.434 1.00 62.72 90 GLU A CA 1
ATOM 700 C C . GLU A 1 90 ? -17.764 12.047 17.131 1.00 62.72 90 GLU A C 1
ATOM 702 O O . GLU A 1 90 ? -18.278 11.357 18.017 1.00 62.72 90 GLU A O 1
ATOM 707 N N . PHE A 1 91 ? -16.514 11.834 16.718 1.00 68.25 91 PHE A N 1
ATOM 708 C CA . PHE A 1 91 ? -15.530 11.156 17.554 1.00 68.25 91 PHE A CA 1
ATOM 709 C C . PHE A 1 91 ? -15.273 12.018 18.796 1.00 68.25 91 PHE A C 1
ATOM 711 O O . PHE A 1 91 ? -15.167 13.241 18.691 1.00 68.25 91 PHE A O 1
ATOM 718 N N . THR A 1 92 ? -15.128 11.404 19.971 1.00 77.44 92 THR A N 1
ATOM 719 C CA . THR A 1 92 ? -14.652 12.148 21.143 1.00 77.44 92 THR A CA 1
ATOM 720 C C . THR A 1 92 ? -13.188 12.549 20.951 1.00 77.44 92 THR A C 1
ATOM 722 O O . THR A 1 92 ? -12.446 11.909 20.201 1.00 77.44 92 THR A O 1
ATOM 725 N N . ALA A 1 93 ? -12.741 13.579 21.674 1.00 79.81 93 ALA A N 1
ATOM 726 C CA . ALA A 1 93 ? -11.338 13.995 21.660 1.00 79.81 93 ALA A CA 1
ATOM 727 C C . ALA A 1 93 ? -10.381 12.835 22.002 1.00 79.81 93 ALA A C 1
ATOM 729 O O . ALA A 1 93 ? -9.347 12.692 21.357 1.00 79.81 93 ALA A O 1
ATOM 730 N N . ALA A 1 94 ? -10.755 11.966 22.947 1.00 80.81 94 ALA A N 1
ATOM 731 C CA . ALA A 1 94 ? -9.960 10.798 23.331 1.00 80.81 94 ALA A CA 1
ATOM 732 C C . ALA A 1 94 ? -9.857 9.752 22.205 1.00 80.81 94 ALA A C 1
ATOM 734 O O . ALA A 1 94 ? -8.809 9.143 22.000 1.00 80.81 94 ALA A O 1
ATOM 735 N N . GLU A 1 95 ? -10.925 9.554 21.433 1.00 77.31 95 GLU A N 1
ATOM 736 C CA . GLU A 1 95 ? -10.928 8.586 20.332 1.00 77.31 95 GLU A CA 1
ATOM 737 C C . GLU A 1 95 ? -10.163 9.087 19.114 1.00 77.31 95 GLU A C 1
ATOM 739 O O . GLU A 1 95 ? -9.441 8.303 18.499 1.00 77.31 95 GLU A O 1
ATOM 744 N N . LEU A 1 96 ? -10.278 10.381 18.796 1.00 79.44 96 LEU A N 1
ATOM 745 C CA . LEU A 1 96 ? -9.431 11.012 17.783 1.00 79.44 96 LEU A CA 1
ATOM 746 C C . LEU A 1 96 ? -7.966 10.958 18.195 1.00 79.44 96 LEU A C 1
ATOM 748 O O . LEU A 1 96 ? -7.130 10.595 17.375 1.00 79.44 96 LEU A O 1
ATOM 752 N N . HIS A 1 97 ? -7.664 11.266 19.458 1.00 83.75 97 HIS A N 1
ATOM 753 C CA . HIS A 1 97 ? -6.308 11.201 19.991 1.00 83.75 97 HIS A CA 1
ATOM 754 C C . HIS A 1 97 ? -5.710 9.802 19.819 1.00 83.75 97 HIS A C 1
ATOM 756 O O . HIS A 1 97 ? -4.661 9.654 19.198 1.00 83.75 97 HIS A O 1
ATOM 762 N N . ARG A 1 98 ? -6.418 8.755 20.259 1.00 83.56 98 ARG A N 1
ATOM 763 C CA . ARG A 1 98 ? -5.956 7.367 20.100 1.00 83.56 98 ARG A CA 1
ATOM 764 C C . ARG A 1 98 ? -5.776 6.966 18.637 1.00 83.56 98 ARG A C 1
ATOM 766 O O . ARG A 1 98 ? -4.774 6.335 18.308 1.00 83.56 98 ARG A O 1
ATOM 773 N N . LEU A 1 99 ? -6.711 7.349 17.763 1.00 81.31 99 LEU A N 1
ATOM 774 C CA . LEU A 1 99 ? -6.632 7.041 16.335 1.00 81.31 99 LEU A CA 1
ATOM 775 C C . LEU A 1 99 ? -5.423 7.727 15.685 1.00 81.31 99 LEU A C 1
ATOM 777 O O . LEU A 1 99 ? -4.667 7.080 14.965 1.00 81.31 99 LEU A O 1
ATOM 781 N N . VAL A 1 100 ? -5.222 9.017 15.955 1.00 84.31 100 VAL A N 1
ATOM 782 C CA . VAL A 1 100 ? -4.103 9.798 15.411 1.00 84.31 100 VAL A CA 1
ATOM 783 C C . VAL A 1 100 ? -2.765 9.270 15.922 1.00 84.31 100 VAL A C 1
ATOM 785 O O . VAL A 1 100 ? -1.844 9.097 15.125 1.00 84.31 100 VAL A O 1
ATOM 788 N N . GLU A 1 101 ? -2.645 8.960 17.213 1.00 85.19 101 GLU A N 1
ATOM 789 C CA . GLU A 1 101 ? -1.407 8.409 17.773 1.00 85.19 101 GLU A CA 1
ATOM 790 C C . GLU A 1 101 ? -1.086 7.027 17.187 1.00 85.19 101 GLU A C 1
ATOM 792 O O . GLU A 1 101 ? 0.071 6.759 16.862 1.00 85.19 101 GLU A O 1
ATOM 797 N N . LEU A 1 102 ? -2.094 6.175 16.961 1.00 82.56 102 LEU A N 1
ATOM 798 C CA . LEU A 1 102 ? -1.896 4.889 16.288 1.00 82.56 102 LEU A CA 1
ATOM 799 C C . LEU A 1 102 ? -1.480 5.067 14.821 1.00 82.56 102 LEU A C 1
ATOM 801 O O . LEU A 1 102 ? -0.602 4.350 14.338 1.00 82.56 102 LEU A O 1
ATOM 805 N N . LEU A 1 103 ? -2.073 6.022 14.099 1.00 83.69 103 LEU A N 1
ATOM 806 C CA . LEU A 1 103 ? -1.682 6.334 12.720 1.00 83.69 103 LEU A CA 1
ATOM 807 C C . LEU A 1 103 ? -0.232 6.827 12.653 1.00 83.69 103 LEU A C 1
ATOM 809 O O . LEU A 1 103 ? 0.544 6.335 11.841 1.00 83.69 103 LEU A O 1
ATOM 813 N N . LYS A 1 104 ? 0.178 7.722 13.556 1.00 83.19 104 LYS A N 1
ATOM 814 C CA . LYS A 1 104 ? 1.572 8.189 13.644 1.00 83.19 104 LYS A CA 1
ATOM 815 C C . LYS A 1 104 ? 2.538 7.039 13.933 1.00 83.19 104 LYS A C 1
ATOM 817 O O . LYS A 1 104 ? 3.583 6.948 13.296 1.00 83.19 104 LYS A O 1
ATOM 822 N N . PHE A 1 105 ? 2.164 6.137 14.840 1.00 81.25 105 PHE A N 1
ATOM 823 C CA . PHE A 1 105 ? 2.975 4.974 15.210 1.00 81.25 105 PHE A CA 1
ATOM 824 C C . PHE A 1 105 ? 3.052 3.905 14.110 1.00 81.25 105 PHE A C 1
ATOM 826 O O . PHE A 1 105 ? 4.053 3.213 13.964 1.00 81.25 105 PHE A O 1
ATOM 833 N N . THR A 1 106 ? 1.994 3.742 13.319 1.00 78.69 106 THR A N 1
ATOM 834 C CA . THR A 1 106 ? 2.009 2.815 12.178 1.00 78.69 106 THR A CA 1
ATOM 835 C C . THR A 1 106 ? 2.807 3.392 11.011 1.00 78.69 106 THR A C 1
ATOM 837 O O . THR A 1 106 ? 3.612 2.672 10.427 1.00 78.69 106 THR A O 1
ATOM 840 N N . ILE A 1 107 ? 2.659 4.689 10.714 1.00 78.44 107 ILE A N 1
ATOM 841 C CA . ILE A 1 107 ? 3.409 5.392 9.659 1.00 78.44 107 ILE A CA 1
ATOM 842 C C . ILE A 1 107 ? 4.912 5.424 9.960 1.00 78.44 107 ILE A C 1
ATOM 844 O O . ILE A 1 107 ? 5.708 5.231 9.044 1.00 78.44 107 ILE A O 1
ATOM 848 N N . SER A 1 108 ? 5.330 5.590 11.221 1.00 77.06 108 SER A N 1
ATOM 849 C CA . SER A 1 108 ? 6.758 5.519 11.580 1.00 77.06 108 SER A CA 1
ATOM 850 C C . SER A 1 108 ? 7.388 4.158 11.255 1.00 77.06 108 SER A C 1
ATOM 852 O O . SER A 1 108 ? 8.589 4.080 10.995 1.00 77.06 108 SER A O 1
ATOM 854 N N . GLY A 1 109 ? 6.575 3.099 11.192 1.00 72.94 109 GLY A N 1
ATOM 855 C CA . GLY A 1 109 ? 6.975 1.768 10.749 1.00 72.94 109 GLY A CA 1
ATOM 856 C C . GLY A 1 109 ? 7.254 1.641 9.246 1.00 72.94 109 GLY A C 1
ATOM 857 O O . GLY A 1 109 ? 7.755 0.601 8.833 1.00 72.94 109 GLY A O 1
ATOM 858 N N . LEU A 1 110 ? 6.976 2.653 8.414 1.00 73.56 110 LEU A N 1
ATOM 859 C CA . LEU A 1 110 ? 7.323 2.620 6.984 1.00 73.56 110 LEU A CA 1
ATOM 860 C C . LEU A 1 110 ? 8.841 2.564 6.755 1.00 73.56 110 LEU A C 1
ATOM 862 O O . LEU A 1 110 ? 9.280 1.850 5.860 1.00 73.56 110 LEU A O 1
ATOM 866 N N . GLY A 1 111 ? 9.636 3.233 7.604 1.00 68.81 111 GLY A N 1
ATOM 867 C CA . GLY A 1 111 ? 11.107 3.337 7.502 1.00 68.81 111 GLY A CA 1
ATOM 868 C C . GLY A 1 111 ? 11.879 2.026 7.653 1.00 68.81 111 GLY A C 1
ATOM 869 O O . GLY A 1 111 ? 13.097 1.991 7.520 1.00 68.81 111 GLY A O 1
ATOM 870 N N . VAL A 1 112 ? 11.184 0.942 7.975 1.00 68.00 112 VAL A N 1
ATOM 871 C CA . VAL A 1 112 ? 11.755 -0.396 8.167 1.00 68.00 112 VAL A CA 1
ATOM 872 C C . VAL A 1 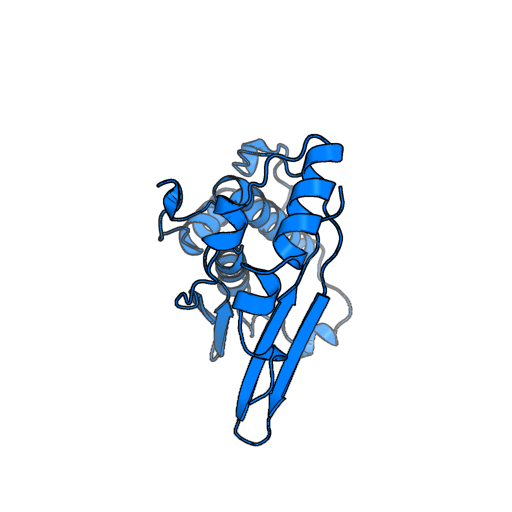112 ? 11.107 -1.429 7.237 1.00 68.00 112 VAL A C 1
ATOM 874 O O . VAL A 1 112 ? 11.487 -2.602 7.258 1.00 68.00 112 VAL A O 1
ATOM 877 N N . LEU A 1 113 ? 10.161 -1.006 6.389 1.00 69.62 113 LEU A N 1
ATOM 878 C CA . LEU A 1 113 ? 9.706 -1.794 5.248 1.00 69.62 113 LEU A CA 1
ATOM 879 C C . LEU A 1 113 ? 10.722 -1.646 4.109 1.00 69.62 113 LEU A C 1
ATOM 881 O O . LEU A 1 113 ? 11.198 -0.556 3.823 1.00 69.62 113 LEU A O 1
ATOM 885 N N . GLY A 1 114 ? 11.044 -2.745 3.435 1.00 64.56 114 GLY A N 1
ATOM 886 C CA . GLY A 1 114 ? 11.984 -2.741 2.313 1.00 64.56 114 GLY A CA 1
ATOM 887 C C . GLY A 1 114 ? 11.756 -3.920 1.377 1.00 64.56 114 GLY A C 1
ATOM 888 O O . GLY A 1 114 ? 10.945 -4.806 1.671 1.00 64.56 114 GLY A O 1
ATOM 889 N N . ASP A 1 115 ? 12.468 -3.961 0.252 1.00 63.50 115 ASP A N 1
ATOM 890 C CA . ASP A 1 115 ? 12.382 -5.093 -0.674 1.00 63.50 115 ASP A CA 1
ATOM 891 C C . ASP A 1 115 ? 12.876 -6.384 0.007 1.00 63.50 115 ASP A C 1
ATOM 893 O O . ASP A 1 115 ? 13.927 -6.418 0.651 1.00 63.50 115 ASP A O 1
ATOM 897 N N . ARG A 1 116 ? 12.120 -7.475 -0.176 1.00 56.47 116 ARG A N 1
ATOM 898 C CA . ARG A 1 116 ? 1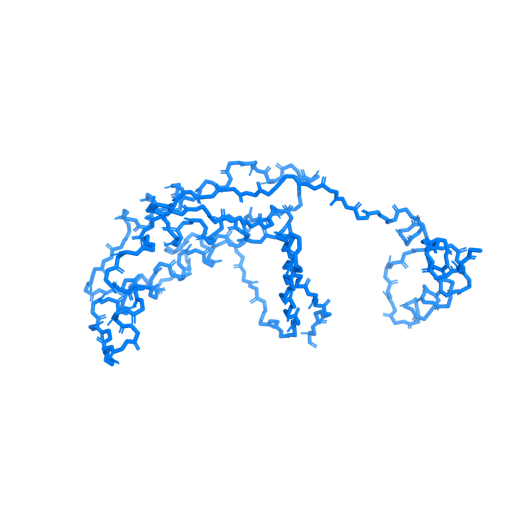2.436 -8.827 0.320 1.00 56.47 116 ARG A CA 1
ATOM 899 C C . ARG A 1 116 ? 13.835 -9.284 -0.071 1.00 56.47 116 ARG A C 1
ATOM 901 O O . ARG A 1 116 ? 14.429 -10.082 0.651 1.00 56.47 116 ARG A O 1
ATOM 908 N N . LYS A 1 117 ? 14.353 -8.811 -1.207 1.00 54.41 117 LYS A N 1
ATOM 909 C CA . LYS A 1 117 ? 15.689 -9.172 -1.698 1.00 54.41 117 LYS A CA 1
ATOM 910 C C . LYS A 1 117 ? 16.836 -8.557 -0.897 1.00 54.41 117 LYS A C 1
ATOM 912 O O . LYS A 1 117 ? 17.920 -9.128 -0.900 1.00 54.41 117 LYS A O 1
ATOM 917 N N . GLU A 1 118 ? 16.613 -7.456 -0.185 1.00 51.44 118 GLU A N 1
ATOM 918 C CA . GLU A 1 118 ? 17.676 -6.752 0.547 1.00 51.44 118 GLU A CA 1
ATOM 919 C C . GLU A 1 118 ? 17.926 -7.312 1.955 1.00 51.44 118 GLU A C 1
ATOM 921 O O . GLU A 1 118 ? 18.676 -6.732 2.738 1.00 51.44 118 GLU A O 1
ATOM 926 N N . GLY A 1 119 ? 17.288 -8.430 2.324 1.00 46.47 119 GLY A N 1
ATOM 927 C CA . GLY A 1 119 ? 17.463 -9.066 3.635 1.00 46.47 119 GLY A CA 1
ATOM 928 C C . GLY A 1 119 ? 16.940 -8.241 4.820 1.00 46.47 119 GLY A C 1
ATOM 929 O O . GLY A 1 119 ? 16.987 -8.715 5.953 1.00 46.47 119 GLY A O 1
ATOM 930 N N . ARG A 1 120 ? 16.413 -7.031 4.578 1.00 44.97 120 ARG A N 1
ATOM 931 C CA . ARG A 1 120 ? 15.833 -6.141 5.597 1.00 44.97 120 ARG A CA 1
ATOM 932 C C . ARG A 1 120 ? 14.376 -6.454 5.909 1.00 44.97 120 ARG A C 1
ATOM 934 O O . ARG A 1 120 ? 13.882 -6.078 6.967 1.00 44.97 120 ARG A O 1
ATOM 941 N N . THR A 1 121 ? 13.688 -7.191 5.047 1.00 47.16 121 THR A N 1
ATOM 942 C CA . THR A 1 121 ? 12.299 -7.566 5.286 1.00 47.16 121 THR A CA 1
ATOM 943 C C . THR A 1 121 ? 12.238 -8.896 5.999 1.00 47.16 121 THR A C 1
ATOM 945 O O . THR A 1 121 ? 12.153 -9.969 5.398 1.00 47.16 121 THR A O 1
ATOM 948 N N . LYS A 1 122 ? 12.197 -8.812 7.328 1.00 48.81 122 LYS A N 1
ATOM 949 C CA . LYS A 1 122 ? 11.527 -9.853 8.090 1.00 48.81 122 LYS A CA 1
ATOM 950 C C . LYS A 1 122 ? 10.124 -9.977 7.499 1.00 48.81 122 LYS A C 1
ATOM 952 O O . LYS A 1 122 ? 9.346 -9.026 7.495 1.00 48.81 122 LYS A O 1
ATOM 957 N N . GLN A 1 123 ? 9.791 -11.166 7.007 1.00 45.09 123 GLN A N 1
ATOM 958 C CA . GLN A 1 123 ? 8.407 -11.576 6.737 1.00 45.09 123 GLN A CA 1
ATOM 959 C C . GLN A 1 123 ? 7.503 -11.418 7.981 1.00 45.09 123 GLN A C 1
ATOM 961 O O . GLN A 1 123 ? 6.288 -11.527 7.880 1.00 45.09 123 GLN A O 1
ATOM 966 N N . GLU A 1 124 ? 8.112 -11.096 9.122 1.00 48.78 124 GLU A N 1
ATOM 967 C CA . GLU A 1 124 ? 7.559 -10.794 10.431 1.00 48.78 124 GLU A CA 1
ATOM 968 C C . GLU A 1 124 ? 7.538 -9.278 10.705 1.00 48.78 124 GLU A C 1
ATOM 970 O O . GLU A 1 124 ? 7.881 -8.834 11.796 1.00 48.78 124 GLU A O 1
ATOM 975 N N . PHE A 1 125 ? 7.156 -8.441 9.738 1.00 53.53 125 PHE A N 1
ATOM 976 C CA . PHE A 1 125 ? 6.668 -7.105 10.092 1.00 53.53 125 PHE A CA 1
ATOM 977 C C . PHE A 1 125 ? 5.280 -7.285 10.720 1.00 53.53 125 PHE A C 1
ATOM 979 O O . PHE A 1 125 ? 4.247 -7.166 10.060 1.00 53.53 125 PHE A O 1
ATOM 986 N N . VAL A 1 126 ? 5.272 -7.768 11.967 1.00 60.09 126 VAL A N 1
ATOM 987 C CA . VAL A 1 126 ? 4.077 -8.290 12.619 1.00 60.09 126 VAL A CA 1
ATOM 988 C C . VAL A 1 126 ? 3.288 -7.113 13.155 1.00 60.09 126 VAL A C 1
ATOM 990 O O . VAL A 1 126 ? 3.735 -6.382 14.035 1.00 60.09 126 VAL A O 1
ATOM 993 N N . SER A 1 127 ? 2.063 -6.968 12.667 1.00 62.69 127 SER A N 1
ATOM 994 C CA . SER A 1 127 ? 1.078 -6.019 13.181 1.00 62.69 127 SER A CA 1
ATOM 995 C C . SER A 1 127 ? 0.954 -6.043 14.719 1.00 62.69 127 SER A C 1
ATOM 997 O O . SER A 1 127 ? 0.645 -5.022 15.325 1.00 62.69 127 SER A O 1
ATOM 999 N N . GLN A 1 128 ? 1.233 -7.191 15.350 1.00 65.88 128 GLN A N 1
ATOM 1000 C CA . GLN A 1 128 ? 1.242 -7.384 16.804 1.00 65.88 128 GLN A CA 1
ATOM 1001 C C . GLN A 1 128 ? 2.400 -6.673 17.513 1.00 65.88 128 GLN A C 1
ATOM 1003 O O . GLN A 1 128 ? 2.177 -6.120 18.582 1.00 65.88 128 GLN A O 1
ATOM 1008 N N . ASP A 1 129 ? 3.600 -6.633 16.931 1.00 70.56 129 ASP A N 1
ATOM 1009 C CA . ASP A 1 129 ? 4.753 -5.962 17.548 1.00 70.56 129 ASP A CA 1
ATOM 1010 C C . ASP A 1 129 ? 4.571 -4.442 17.533 1.00 70.56 129 ASP A C 1
ATOM 1012 O O . ASP A 1 129 ? 4.856 -3.760 18.519 1.00 70.56 129 ASP A O 1
ATOM 1016 N N . ILE A 1 130 ? 4.024 -3.916 16.430 1.00 71.44 130 ILE A N 1
ATOM 1017 C CA . ILE A 1 130 ? 3.622 -2.508 16.314 1.00 71.44 130 ILE A CA 1
ATOM 1018 C C . ILE A 1 130 ? 2.567 -2.192 17.369 1.00 71.44 130 ILE A C 1
ATOM 1020 O O . ILE A 1 130 ? 2.674 -1.188 18.070 1.00 71.44 130 ILE A O 1
ATOM 1024 N N . LEU A 1 131 ? 1.570 -3.068 17.509 1.00 72.62 131 LEU A N 1
ATOM 1025 C CA . LEU A 1 131 ? 0.483 -2.855 18.445 1.00 72.62 131 LEU A CA 1
ATOM 1026 C C . LEU A 1 131 ? 0.945 -2.915 19.904 1.00 72.62 131 LEU A C 1
ATOM 1028 O O . LEU A 1 131 ? 0.598 -2.040 20.691 1.00 72.62 131 LEU A O 1
ATOM 1032 N N . ALA A 1 132 ? 1.764 -3.902 20.262 1.00 77.25 132 ALA A N 1
ATOM 1033 C CA . ALA A 1 132 ? 2.333 -4.025 21.598 1.00 77.25 132 ALA A CA 1
ATOM 1034 C C . ALA A 1 132 ? 3.211 -2.811 21.941 1.00 77.25 132 ALA A C 1
ATOM 1036 O O . ALA A 1 132 ? 3.124 -2.261 23.041 1.00 77.25 132 ALA A O 1
ATOM 1037 N N . ALA A 1 133 ? 4.018 -2.345 20.984 1.00 77.75 133 ALA A N 1
ATOM 1038 C CA . ALA A 1 133 ? 4.829 -1.150 21.161 1.00 77.75 133 ALA A CA 1
ATOM 1039 C C . ALA A 1 133 ? 3.964 0.111 21.327 1.00 77.75 133 ALA A C 1
ATOM 1041 O O . ALA A 1 133 ? 4.215 0.888 22.250 1.00 77.75 133 ALA A O 1
ATOM 1042 N N . PHE A 1 134 ? 2.916 0.275 20.516 1.00 80.31 134 PHE A N 1
ATOM 1043 C CA . PHE A 1 134 ? 1.948 1.361 20.664 1.00 80.31 134 PHE A CA 1
ATOM 1044 C C . PHE A 1 134 ? 1.285 1.331 22.045 1.00 80.31 134 PHE A C 1
ATOM 1046 O O . PHE A 1 134 ? 1.313 2.329 22.756 1.00 80.31 134 PHE A O 1
ATOM 1053 N N . GLN A 1 135 ? 0.761 0.180 22.474 1.00 82.06 135 GLN A N 1
ATOM 1054 C CA . GLN A 1 135 ? 0.094 0.029 23.772 1.00 82.06 135 GLN A CA 1
ATOM 1055 C C . GLN A 1 135 ? 1.023 0.334 24.955 1.00 82.06 135 GLN A C 1
ATOM 1057 O O . GLN A 1 135 ? 0.562 0.841 25.974 1.00 82.06 135 GLN A O 1
ATOM 1062 N N . SER A 1 136 ? 2.326 0.066 24.822 1.00 83.94 136 SER A N 1
ATOM 1063 C CA . SER A 1 136 ? 3.314 0.377 25.864 1.00 83.94 136 SER A CA 1
ATOM 1064 C C . SER A 1 136 ? 3.666 1.865 25.977 1.00 83.94 136 SER A C 1
ATOM 1066 O O . SER A 1 136 ? 4.167 2.292 27.016 1.00 83.94 136 SER A O 1
ATOM 1068 N N . LEU A 1 137 ? 3.428 2.647 24.920 1.00 83.25 137 LEU A N 1
ATOM 1069 C CA . LEU A 1 137 ? 3.831 4.054 24.825 1.00 83.25 137 LEU A CA 1
ATOM 1070 C C . LEU A 1 137 ? 2.641 5.017 24.827 1.00 83.25 137 LEU A C 1
ATOM 1072 O O . LEU A 1 137 ? 2.805 6.187 25.168 1.00 83.25 137 LEU A O 1
ATOM 1076 N N . TYR A 1 138 ? 1.454 4.543 24.452 1.00 84.44 138 TYR A N 1
ATOM 1077 C CA . TYR A 1 138 ? 0.255 5.358 24.340 1.00 84.44 138 TYR A CA 1
ATOM 1078 C C . TYR A 1 138 ? -0.091 6.042 25.666 1.00 84.44 138 TYR A C 1
ATOM 1080 O O . TYR A 1 138 ? -0.156 5.419 26.727 1.00 84.44 138 TYR A O 1
ATOM 1088 N N . ASN A 1 139 ? -0.373 7.337 25.574 1.00 85.44 139 ASN A N 1
ATOM 1089 C CA . ASN A 1 139 ? -0.825 8.166 26.676 1.00 85.44 139 ASN A CA 1
ATOM 1090 C C . ASN A 1 139 ? -2.101 8.884 26.234 1.00 85.44 139 ASN A C 1
ATOM 1092 O O . ASN A 1 139 ? -2.095 9.604 25.244 1.00 85.44 139 ASN A O 1
ATOM 1096 N N . GLU A 1 140 ? -3.204 8.687 26.952 1.00 83.38 140 GLU A N 1
ATOM 1097 C CA . GLU A 1 140 ? -4.506 9.260 26.590 1.00 83.38 140 GLU A CA 1
ATOM 1098 C C . GLU A 1 140 ? -4.576 10.780 26.800 1.00 83.38 140 GLU A C 1
ATOM 1100 O O . GLU A 1 140 ? -5.393 11.460 26.186 1.00 83.38 140 GLU A O 1
ATOM 1105 N N . GLN A 1 141 ? -3.713 11.326 27.654 1.00 84.94 141 GLN A N 1
ATOM 1106 C CA . GLN A 1 141 ? -3.719 12.732 28.044 1.00 84.94 141 GLN A CA 1
ATOM 1107 C C . GLN A 1 141 ? -2.742 13.586 27.227 1.00 84.94 141 GLN A C 1
ATOM 1109 O O . GLN A 1 141 ? -2.833 14.814 27.272 1.00 84.94 141 GLN A O 1
ATOM 1114 N N . ALA A 1 142 ? -1.791 12.978 26.511 1.00 86.38 142 ALA A N 1
ATOM 1115 C CA . ALA A 1 142 ? -0.798 13.710 25.730 1.00 86.38 142 ALA A CA 1
ATOM 1116 C C . ALA A 1 142 ? -0.220 12.873 24.578 1.00 86.38 142 ALA A C 1
ATOM 1118 O O . ALA A 1 142 ? -0.016 11.673 24.749 1.00 86.38 142 ALA A O 1
ATOM 1119 N N . PRO A 1 143 ? 0.113 13.493 23.430 1.00 86.44 143 PRO A N 1
ATOM 1120 C CA . PRO A 1 143 ? 0.804 12.798 22.351 1.00 86.44 143 PRO A CA 1
ATOM 1121 C C . PRO A 1 143 ? 2.270 12.530 22.705 1.00 86.44 143 PRO A C 1
ATOM 1123 O O . PRO A 1 143 ? 2.873 13.268 23.497 1.00 86.44 143 PRO A O 1
ATOM 1126 N N . LEU A 1 144 ? 2.881 11.536 22.055 1.00 83.75 144 LEU A N 1
ATOM 1127 C CA . LEU A 1 144 ? 4.344 11.426 22.072 1.00 83.75 1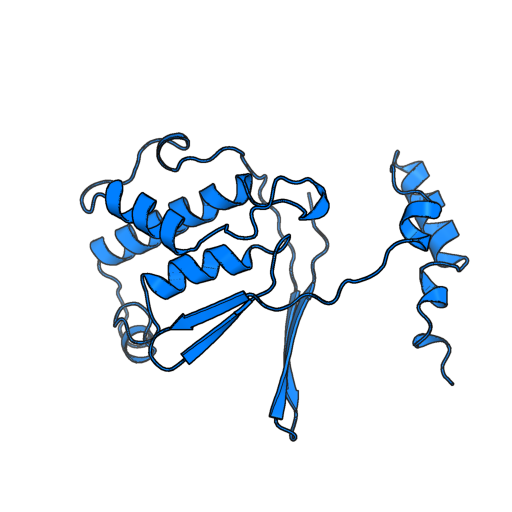44 LEU A CA 1
ATOM 1128 C C . LEU A 1 144 ? 4.960 12.635 21.351 1.00 83.75 144 LEU A C 1
ATOM 1130 O O . LEU A 1 144 ? 4.393 13.143 20.374 1.00 83.75 144 LEU A O 1
ATOM 1134 N N . LYS A 1 145 ? 6.104 13.117 21.849 1.00 83.19 145 LYS A N 1
ATOM 1135 C CA . LYS A 1 145 ? 6.601 14.474 21.563 1.00 83.19 145 LYS A CA 1
ATOM 1136 C C . LYS A 1 145 ? 7.591 14.535 20.411 1.00 83.19 145 LYS A C 1
ATOM 1138 O O . LYS A 1 145 ? 7.696 15.575 19.767 1.00 83.19 145 LYS A O 1
ATOM 1143 N N . THR A 1 146 ? 8.338 13.464 20.171 1.00 81.19 146 THR A N 1
ATOM 1144 C CA . THR A 1 146 ? 9.428 13.442 19.192 1.00 81.19 146 THR A CA 1
ATOM 1145 C C . THR A 1 146 ? 9.262 12.302 18.195 1.00 81.19 146 THR A C 1
ATOM 1147 O O . THR A 1 146 ? 8.658 11.280 18.507 1.00 81.19 146 THR A O 1
ATOM 1150 N N . TYR A 1 147 ? 9.836 12.444 16.996 1.00 75.50 147 TYR A N 1
ATOM 1151 C CA . TYR A 1 147 ? 9.877 11.365 15.998 1.00 75.50 147 TYR A CA 1
ATOM 1152 C C . TYR A 1 147 ? 10.536 10.087 16.542 1.00 75.50 147 TYR A C 1
ATOM 1154 O O . TYR A 1 147 ? 10.089 8.979 16.242 1.00 75.50 147 TYR A O 1
ATOM 1162 N N . ALA A 1 148 ? 11.557 10.246 17.390 1.00 79.31 148 ALA A N 1
ATOM 1163 C CA . ALA A 1 148 ? 12.248 9.137 18.037 1.00 79.31 148 ALA A CA 1
ATOM 1164 C C . ALA A 1 148 ? 11.329 8.351 18.986 1.00 79.31 148 ALA A C 1
ATOM 1166 O O . ALA A 1 148 ? 11.454 7.130 19.076 1.00 79.31 148 ALA A O 1
ATOM 1167 N N . ASP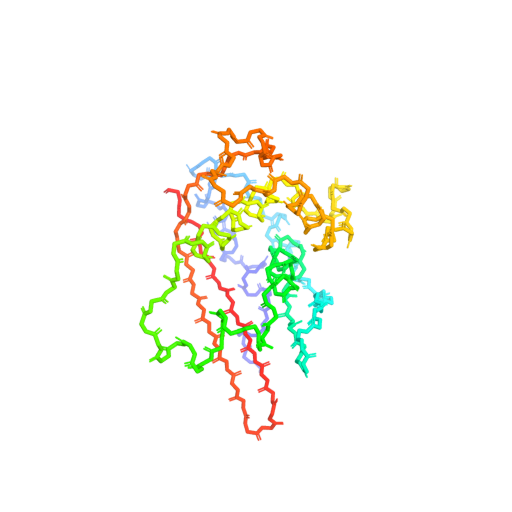 A 1 149 ? 10.361 9.015 19.629 1.00 81.81 149 ASP A N 1
ATOM 1168 C CA . ASP A 1 149 ? 9.390 8.352 20.509 1.00 81.81 149 ASP A CA 1
ATOM 1169 C C . ASP A 1 149 ? 8.496 7.366 19.731 1.00 81.81 149 ASP A C 1
ATOM 1171 O O . ASP A 1 149 ? 8.082 6.342 20.273 1.00 81.81 149 ASP A O 1
ATOM 1175 N N . TYR A 1 150 ? 8.256 7.624 18.438 1.00 77.12 150 TYR A N 1
ATOM 1176 C CA . TYR A 1 150 ? 7.540 6.716 17.528 1.00 77.12 150 TYR A CA 1
ATOM 1177 C C . TYR A 1 150 ? 8.442 5.652 16.895 1.00 77.12 150 TYR A C 1
ATOM 1179 O O . TYR A 1 150 ? 7.979 4.891 16.047 1.00 77.12 150 TYR A O 1
ATOM 1187 N N . LYS A 1 151 ? 9.728 5.596 17.269 1.00 75.75 151 LYS A N 1
ATOM 1188 C CA . LYS A 1 151 ? 10.740 4.714 16.665 1.00 75.75 151 LYS A CA 1
ATOM 1189 C C . LYS A 1 151 ? 10.917 4.923 15.152 1.00 75.75 151 LYS A C 1
ATOM 1191 O O . LYS A 1 151 ? 11.309 3.992 14.455 1.00 75.75 151 LYS A O 1
ATOM 1196 N N . ALA A 1 152 ? 10.632 6.126 14.645 1.00 75.62 152 ALA A N 1
ATOM 1197 C CA . ALA A 1 152 ? 10.848 6.451 13.239 1.00 75.62 152 ALA A CA 1
ATOM 1198 C C . ALA A 1 152 ? 12.351 6.418 12.917 1.00 75.62 152 ALA A C 1
ATOM 1200 O O . ALA A 1 152 ? 13.150 7.063 13.599 1.00 75.62 152 ALA A O 1
ATOM 1201 N N . THR A 1 153 ? 12.729 5.662 11.889 1.00 71.75 153 THR A N 1
ATOM 1202 C CA . THR A 1 153 ? 14.120 5.533 11.424 1.00 71.75 153 THR A CA 1
ATOM 1203 C C . THR A 1 153 ? 14.429 6.422 10.227 1.00 71.75 153 THR A C 1
ATOM 1205 O O . THR A 1 153 ? 15.592 6.735 9.991 1.00 71.75 153 THR A O 1
ATOM 1208 N N . GLU A 1 154 ? 13.400 6.836 9.489 1.00 71.81 154 GLU A N 1
ATOM 1209 C CA . GLU A 1 154 ? 13.513 7.592 8.245 1.00 71.81 154 GLU A CA 1
ATOM 1210 C C . GLU A 1 154 ? 12.410 8.654 8.162 1.00 71.81 154 GLU A C 1
ATOM 1212 O O . GLU A 1 154 ? 11.365 8.542 8.809 1.00 71.81 154 GLU A O 1
ATOM 1217 N N . SER A 1 155 ? 12.661 9.695 7.367 1.00 71.00 155 SER A N 1
ATOM 1218 C CA . SER A 1 155 ? 11.670 10.703 6.990 1.00 71.00 155 SER A CA 1
ATOM 1219 C C . SER A 1 155 ? 11.368 10.535 5.512 1.00 71.00 155 SER A C 1
ATOM 1221 O O . SER A 1 155 ? 12.293 10.496 4.703 1.00 71.00 155 SER A O 1
ATOM 1223 N N . PHE A 1 156 ? 10.088 10.485 5.166 1.00 69.50 156 PHE A N 1
ATOM 1224 C CA . PHE A 1 156 ? 9.647 10.399 3.781 1.00 69.50 156 PHE A CA 1
ATOM 1225 C C . PHE A 1 156 ? 9.205 11.785 3.307 1.00 69.50 156 PHE A C 1
ATOM 1227 O O . PHE A 1 156 ? 8.459 12.442 4.041 1.00 69.50 156 PHE A O 1
ATOM 1234 N N . PRO A 1 157 ? 9.665 12.262 2.137 1.00 70.94 157 PRO A N 1
ATOM 1235 C CA . PRO A 1 157 ? 9.049 13.421 1.507 1.00 70.94 157 PRO A CA 1
ATOM 1236 C C . PRO A 1 157 ? 7.569 13.125 1.222 1.00 70.94 157 PRO A C 1
ATOM 1238 O O . PRO A 1 157 ? 7.179 11.966 1.053 1.00 70.94 157 PRO A O 1
ATOM 1241 N N . GLU A 1 158 ? 6.735 14.166 1.220 1.00 67.88 158 GLU A N 1
ATOM 1242 C CA . GLU A 1 158 ? 5.348 14.013 0.779 1.00 67.88 158 GLU A CA 1
ATOM 1243 C C . GLU A 1 158 ? 5.338 13.623 -0.701 1.00 67.88 158 GLU A C 1
ATOM 1245 O O . GLU A 1 158 ? 5.966 14.288 -1.518 1.00 67.88 158 GLU A O 1
ATOM 1250 N N . ASP A 1 159 ? 4.622 12.550 -1.025 1.00 68.44 159 ASP A N 1
ATOM 1251 C CA . ASP A 1 159 ? 4.389 12.091 -2.393 1.00 68.44 159 ASP A CA 1
ATOM 1252 C C . ASP A 1 159 ? 2.882 12.130 -2.660 1.00 68.44 159 ASP A C 1
ATOM 1254 O O . ASP A 1 159 ? 2.058 11.823 -1.786 1.00 68.44 159 ASP A O 1
ATOM 1258 N N . PHE A 1 160 ? 2.516 12.523 -3.873 1.00 66.44 160 PHE A N 1
ATOM 1259 C CA . PHE A 1 160 ? 1.137 12.626 -4.316 1.00 66.44 160 PHE A CA 1
ATOM 1260 C C . PHE A 1 160 ? 0.979 11.960 -5.674 1.00 66.44 160 PHE A C 1
ATOM 1262 O O . PHE A 1 160 ? 1.775 12.143 -6.586 1.00 66.44 160 PHE A O 1
ATOM 1269 N N . GLY A 1 161 ? -0.143 11.267 -5.844 1.00 72.62 161 GLY A N 1
ATOM 1270 C CA . GLY A 1 161 ? -0.467 10.613 -7.104 1.00 72.62 161 GLY A CA 1
ATOM 1271 C C . GLY A 1 161 ? -0.738 9.141 -6.878 1.00 72.62 161 GLY A C 1
ATOM 1272 O O . GLY A 1 161 ? 0.101 8.374 -6.434 1.00 72.62 161 GLY A O 1
ATOM 1273 N N . GLY A 1 162 ? -1.968 8.734 -7.147 1.00 84.69 162 GLY A N 1
ATOM 1274 C CA . GLY A 1 162 ? -2.383 7.351 -7.018 1.00 84.69 162 GLY A CA 1
ATOM 1275 C C . GLY A 1 162 ? -3.797 7.202 -7.540 1.00 84.69 162 GLY A C 1
ATOM 1276 O O . GLY A 1 162 ? -4.679 7.997 -7.219 1.00 84.69 162 GLY A O 1
ATOM 1277 N N . ALA A 1 163 ? -4.020 6.186 -8.360 1.00 89.81 163 ALA A N 1
ATOM 1278 C CA . ALA A 1 163 ? -5.331 5.828 -8.865 1.00 89.81 163 ALA A CA 1
ATOM 1279 C C . ALA A 1 163 ? -5.736 4.469 -8.297 1.00 89.81 163 ALA A C 1
ATOM 1281 O O . ALA A 1 163 ? -4.995 3.490 -8.412 1.00 89.81 163 ALA A O 1
ATOM 1282 N N . PHE A 1 164 ? -6.929 4.412 -7.708 1.00 92.06 164 PHE A N 1
ATOM 1283 C CA . PHE A 1 164 ? -7.543 3.184 -7.215 1.00 92.06 164 PHE A CA 1
ATOM 1284 C C . PHE A 1 164 ? -8.677 2.738 -8.143 1.00 92.06 164 PHE A C 1
ATOM 1286 O O . PHE A 1 164 ? -9.524 3.542 -8.534 1.00 92.06 164 PHE A O 1
ATOM 1293 N N . LEU A 1 165 ? -8.724 1.441 -8.448 1.00 94.75 165 LEU A N 1
ATOM 1294 C CA . LEU A 1 165 ? -9.793 0.811 -9.217 1.00 94.75 165 LEU A CA 1
ATOM 1295 C C . LEU A 1 165 ? -10.256 -0.484 -8.540 1.00 94.75 165 LEU A C 1
ATOM 1297 O O . LEU A 1 165 ? -9.481 -1.427 -8.376 1.00 94.75 165 LEU A O 1
ATOM 1301 N N . GLY A 1 166 ? -11.547 -0.542 -8.207 1.00 95.88 166 GLY A N 1
ATOM 1302 C CA . GLY A 1 166 ? -12.223 -1.737 -7.706 1.00 95.88 166 GLY A CA 1
ATOM 1303 C C . GLY A 1 166 ? -13.187 -2.308 -8.744 1.00 95.88 166 GLY A C 1
ATOM 1304 O O . GLY A 1 166 ? -14.055 -1.596 -9.244 1.00 95.88 166 GLY A O 1
ATOM 1305 N N . ILE A 1 167 ? -13.056 -3.596 -9.061 1.00 96.19 167 ILE A N 1
ATOM 1306 C CA . ILE A 1 167 ? -13.922 -4.306 -10.011 1.00 96.19 167 ILE A CA 1
ATOM 1307 C C . ILE A 1 167 ? -14.510 -5.538 -9.330 1.00 96.19 167 ILE A C 1
ATOM 1309 O O . ILE A 1 167 ? -13.809 -6.276 -8.639 1.00 96.19 167 ILE A O 1
ATOM 1313 N N . ARG A 1 168 ? -15.793 -5.797 -9.583 1.00 97.50 168 ARG A N 1
ATOM 1314 C CA . ARG A 1 168 ? -16.459 -7.060 -9.266 1.00 97.50 168 ARG A CA 1
ATOM 1315 C C . ARG A 1 168 ? -17.245 -7.526 -10.481 1.00 97.50 168 ARG A C 1
ATOM 1317 O O . ARG A 1 168 ? -17.946 -6.724 -11.095 1.00 97.50 168 ARG A O 1
ATOM 1324 N N . ASP A 1 169 ? -17.149 -8.807 -10.814 1.00 97.06 169 ASP A N 1
ATOM 1325 C CA . ASP A 1 169 ? -17.912 -9.388 -11.917 1.00 97.06 169 ASP A CA 1
ATOM 1326 C C . ASP A 1 169 ? -19.106 -10.237 -11.443 1.00 97.06 169 ASP A C 1
ATOM 1328 O O . ASP A 1 169 ? -19.323 -10.475 -10.251 1.00 97.06 169 ASP A O 1
ATOM 1332 N N . LYS A 1 170 ? -19.905 -10.701 -12.411 1.00 96.94 170 LYS A N 1
ATOM 1333 C CA . LYS A 1 170 ? -21.099 -11.527 -12.170 1.00 96.94 170 LYS A CA 1
ATOM 1334 C C . LYS A 1 170 ? -20.795 -12.947 -11.675 1.00 96.94 170 LYS A C 1
ATOM 1336 O O . LYS A 1 170 ? -21.710 -13.625 -11.224 1.00 96.94 170 LYS A O 1
ATOM 1341 N N . TYR A 1 171 ? -19.549 -13.404 -11.793 1.00 97.56 171 TYR A N 1
ATOM 1342 C CA . TYR A 1 171 ? -19.113 -14.726 -11.341 1.00 97.56 171 TYR A CA 1
ATOM 1343 C C . TYR A 1 171 ? -18.564 -14.692 -9.910 1.00 97.56 171 TYR A C 1
ATOM 1345 O O . TYR A 1 171 ? -18.212 -15.733 -9.365 1.00 97.56 171 TYR A O 1
ATOM 1353 N N . GLY A 1 172 ? -18.521 -13.509 -9.288 1.00 95.50 172 GLY A N 1
ATOM 1354 C CA . GLY A 1 172 ? -18.006 -13.328 -7.936 1.00 95.50 172 GLY A CA 1
ATOM 1355 C C . GLY A 1 172 ? -16.504 -13.064 -7.880 1.00 95.50 172 GLY A C 1
ATOM 1356 O O . GLY A 1 172 ? -15.963 -12.994 -6.779 1.00 95.50 172 GLY A O 1
ATOM 1357 N N . ASN A 1 173 ? -15.837 -12.864 -9.021 1.00 96.88 173 ASN A N 1
ATOM 1358 C CA . ASN A 1 173 ? -14.450 -12.417 -9.022 1.00 96.88 173 ASN A CA 1
ATOM 1359 C C . ASN A 1 173 ? -14.390 -10.952 -8.584 1.00 96.88 173 ASN A C 1
ATOM 1361 O O . ASN A 1 173 ? -15.234 -10.138 -8.975 1.00 96.88 173 ASN A O 1
ATOM 1365 N N . ALA A 1 174 ? -13.376 -10.615 -7.794 1.00 95.44 174 ALA A N 1
ATOM 1366 C CA . ALA A 1 174 ? -13.112 -9.258 -7.344 1.00 95.44 174 ALA A CA 1
ATOM 1367 C C . ALA A 1 174 ? -11.644 -8.901 -7.584 1.00 95.44 174 ALA A C 1
ATOM 1369 O O . ALA A 1 174 ? -10.757 -9.738 -7.416 1.00 95.44 174 ALA A O 1
ATOM 1370 N N . LEU A 1 175 ? -11.400 -7.655 -7.977 1.00 94.12 175 LEU A N 1
ATOM 1371 C CA . LEU A 1 175 ? -10.076 -7.120 -8.253 1.00 94.12 175 LEU A CA 1
ATOM 1372 C C . LEU A 1 175 ? -9.954 -5.724 -7.643 1.00 94.12 175 LEU A C 1
ATOM 1374 O O . LEU A 1 175 ? -10.847 -4.894 -7.795 1.00 94.12 175 LEU A O 1
ATOM 1378 N N . SER A 1 176 ? -8.837 -5.485 -6.965 1.00 93.56 176 SER A N 1
ATOM 1379 C CA . SER A 1 176 ? -8.472 -4.205 -6.365 1.00 93.56 176 SER A CA 1
ATOM 1380 C C . SER A 1 176 ? -7.096 -3.824 -6.890 1.00 93.56 176 SER A C 1
ATOM 1382 O O . SER A 1 176 ? -6.130 -4.544 -6.639 1.00 93.56 176 SER A O 1
ATOM 1384 N N . ILE A 1 177 ? -7.014 -2.729 -7.641 1.00 92.81 177 ILE A N 1
ATOM 1385 C CA . ILE A 1 177 ? -5.779 -2.247 -8.263 1.00 92.81 177 ILE A CA 1
ATOM 1386 C C . ILE A 1 177 ? -5.479 -0.848 -7.741 1.00 92.81 177 ILE A C 1
ATOM 1388 O O . ILE A 1 177 ? -6.359 0.010 -7.713 1.00 92.81 177 ILE A O 1
ATOM 1392 N N . VAL A 1 178 ? -4.218 -0.624 -7.381 1.00 90.88 178 VAL A N 1
ATOM 1393 C CA . VAL A 1 178 ? -3.650 0.705 -7.156 1.00 90.88 178 VAL A CA 1
ATOM 1394 C C . VAL A 1 178 ? -2.503 0.882 -8.143 1.00 90.88 178 VAL A C 1
ATOM 1396 O O . VAL A 1 178 ? -1.683 -0.023 -8.293 1.00 90.88 178 VAL A O 1
ATOM 1399 N N . SER A 1 179 ? -2.462 2.022 -8.825 1.00 90.56 179 SER A N 1
ATOM 1400 C CA . SER A 1 179 ? -1.359 2.419 -9.704 1.00 90.56 179 SER A CA 1
ATOM 1401 C C . SER A 1 179 ? -0.913 3.826 -9.345 1.00 90.56 179 SER A C 1
ATOM 1403 O O . SER A 1 179 ? -1.754 4.678 -9.074 1.00 90.56 179 SER A O 1
ATOM 1405 N N . SER A 1 180 ? 0.391 4.069 -9.385 1.00 87.94 180 SER A N 1
ATOM 1406 C CA . SER A 1 180 ? 0.989 5.380 -9.144 1.00 87.94 180 SER A CA 1
ATOM 1407 C C . SER A 1 180 ? 2.057 5.664 -10.198 1.00 87.94 180 SER A C 1
ATOM 1409 O O . SER A 1 180 ? 2.693 4.736 -10.703 1.00 87.94 180 SER A O 1
ATOM 1411 N N . LEU A 1 181 ? 2.225 6.943 -10.515 1.00 84.62 181 LEU A N 1
ATOM 1412 C CA . LEU A 1 181 ? 3.491 7.513 -10.950 1.00 84.62 181 LEU A CA 1
ATOM 1413 C C . LEU A 1 181 ? 3.842 8.507 -9.851 1.00 84.62 181 LEU A C 1
ATOM 1415 O O . LEU A 1 181 ? 3.066 9.437 -9.631 1.00 84.62 181 LEU A O 1
ATOM 1419 N N . ASN A 1 182 ? 4.938 8.265 -9.143 1.00 77.56 182 ASN A N 1
ATOM 1420 C CA . ASN A 1 182 ? 5.351 9.159 -8.072 1.00 77.56 182 ASN A CA 1
ATOM 1421 C C . ASN A 1 182 ? 5.723 10.512 -8.679 1.00 77.56 182 ASN A C 1
ATOM 1423 O O . ASN A 1 182 ? 6.367 10.561 -9.733 1.00 77.56 182 ASN A O 1
ATOM 1427 N N . ALA A 1 183 ? 5.285 11.583 -8.031 1.00 61.28 183 ALA A N 1
ATOM 1428 C CA . ALA A 1 183 ? 5.639 12.940 -8.400 1.00 61.28 183 ALA A CA 1
ATOM 1429 C C . ALA A 1 183 ? 6.447 13.534 -7.247 1.00 61.28 183 ALA A C 1
ATOM 1431 O O . ALA A 1 183 ? 5.923 13.677 -6.144 1.00 61.28 183 ALA A O 1
ATOM 1432 N N . GLU A 1 184 ? 7.714 13.852 -7.513 1.00 53.81 184 GLU A N 1
ATOM 1433 C CA . GLU A 1 184 ? 8.506 14.754 -6.666 1.00 53.81 184 GLU A CA 1
ATOM 1434 C C . GLU A 1 184 ? 8.276 16.215 -7.075 1.00 53.81 184 GLU A C 1
ATOM 1436 O O . GLU A 1 184 ? 8.139 16.480 -8.295 1.00 53.81 184 GLU A O 1
#

Organism: Amblyomma americanum (NCBI:txid6943)

pLDDT: mean 76.18, std 14.98, range [41.34, 97.56]

InterPro domains:
  IPR000101 Gamma-glutamyltranspeptidase [PTHR11686] (5-182)
  IPR029055 Nucleophile aminohydrolases, N-terminal [SSF56235] (5-183)

Foldseek 3Di:
DDPVVDLCCCLVDVNLVVVQVVCVVVVHDDDSVNSNPDDDDDDAWDWADAPPDIDTHHDPVDLVQLVNLVCVVQGAVNCLPDPVCVVVPDDDPLRVLLNVLSVLLSVLCNQQTDDPVVVSDDPPPHSVVSNVLSVVQDDSVDHDDDSVSSVRPDDDDDWDFKDWDWDADPVGDIDIDIDGDTDD